Protein AF-A0A1T4Y431-F1 (afdb_monomer)

Secondary structure (DSSP, 8-state):
--HHHHHHHHHHHHHHHHHHHHHHHHHHHHHHHHHHHHHHHTT--HHHHHHHHHHHHHTTSSHHHHHHHHHHHHHHHHHHHH-HHHHSS-HHHHHIIIIIIITT-SS-SSPPTT-HHHHHHHHS--TT---HHHHHHHHHHHH-PPTTTSSS----SSS-TT-HHHHHHHHHHHHHHHHTEEEETTTEEEE-HHHHTT-HHHHHHHHHHHHHHHHHHHHH-HHHHHHHHHHHHHH-SS--TTT--SS---HHHHHHHHHHHHHHHHHHHHHHHHHH--

Structure (mmCIF, N/CA/C/O backbone):
data_AF-A0A1T4Y431-F1
#
_entry.id   AF-A0A1T4Y431-F1
#
loop_
_atom_site.group_PDB
_atom_site.id
_atom_site.type_symbol
_atom_site.label_atom_id
_atom_site.label_alt_id
_atom_site.label_comp_id
_atom_site.label_asym_id
_atom_site.label_entity_id
_atom_site.label_seq_id
_atom_site.pdbx_PDB_ins_code
_atom_site.Cartn_x
_atom_site.Cartn_y
_atom_site.Cartn_z
_atom_site.occupancy
_atom_site.B_iso_or_equiv
_atom_site.auth_seq_id
_atom_site.auth_comp_id
_atom_site.auth_asym_id
_atom_site.auth_atom_id
_atom_site.pdbx_PDB_model_num
ATOM 1 N N . MET A 1 1 ? 33.491 11.428 26.259 1.00 43.50 1 MET A N 1
ATOM 2 C CA . MET A 1 1 ? 32.599 10.407 25.657 1.00 43.50 1 MET A CA 1
ATOM 3 C C . MET A 1 1 ? 32.497 10.553 24.128 1.00 43.50 1 MET A C 1
ATOM 5 O O . MET A 1 1 ? 31.488 10.176 23.555 1.00 43.50 1 MET A O 1
ATOM 9 N N . GLU A 1 2 ? 33.532 11.043 23.433 1.00 40.81 2 GLU A N 1
ATOM 10 C CA . GLU A 1 2 ? 33.477 11.264 21.970 1.00 40.81 2 GLU A CA 1
ATOM 11 C C . GLU A 1 2 ? 34.090 10.115 21.144 1.00 40.81 2 GLU A C 1
ATOM 13 O O . GLU A 1 2 ? 33.819 9.988 19.954 1.00 40.81 2 GLU A O 1
ATOM 18 N N . HIS A 1 3 ? 34.855 9.208 21.766 1.00 36.44 3 HIS A N 1
ATOM 19 C CA . HIS A 1 3 ? 35.564 8.136 21.051 1.00 36.44 3 HIS A CA 1
ATOM 20 C C . HIS A 1 3 ? 34.743 6.862 20.781 1.00 36.44 3 HIS A C 1
ATOM 22 O O . HIS A 1 3 ? 35.084 6.101 19.878 1.00 36.44 3 HIS A O 1
ATOM 28 N N . THR A 1 4 ? 33.657 6.616 21.516 1.00 35.81 4 THR A N 1
ATOM 29 C CA . THR A 1 4 ? 32.819 5.413 21.349 1.00 35.81 4 THR A CA 1
ATOM 30 C C . THR A 1 4 ? 31.912 5.499 20.118 1.00 35.81 4 THR A C 1
ATOM 32 O O . THR A 1 4 ? 31.752 4.512 19.408 1.00 35.81 4 THR A O 1
ATOM 35 N N . SER A 1 5 ? 31.383 6.688 19.804 1.00 46.81 5 SER A N 1
ATOM 36 C CA . SER A 1 5 ? 30.499 6.918 18.647 1.00 46.81 5 SER A CA 1
ATOM 37 C C . SER A 1 5 ? 31.222 6.720 17.305 1.00 46.81 5 SER A C 1
ATOM 39 O O . SER A 1 5 ? 30.716 6.043 16.415 1.00 46.81 5 SER A O 1
ATOM 41 N N . SER A 1 6 ? 32.457 7.223 17.193 1.00 50.62 6 SER A N 1
ATOM 42 C CA . SER A 1 6 ? 33.287 7.094 15.984 1.00 50.62 6 SER A CA 1
ATOM 43 C C . SER A 1 6 ? 33.655 5.636 15.670 1.00 50.62 6 SER A C 1
ATOM 45 O O . SER A 1 6 ? 33.567 5.194 14.526 1.00 50.62 6 SER A O 1
ATOM 47 N N . ARG A 1 7 ? 33.964 4.842 16.704 1.00 46.91 7 ARG A N 1
ATOM 48 C CA . ARG A 1 7 ? 34.314 3.424 16.550 1.00 46.91 7 ARG A CA 1
ATOM 49 C C . ARG A 1 7 ? 33.132 2.584 16.054 1.00 46.91 7 ARG A C 1
ATOM 51 O O . ARG A 1 7 ? 33.301 1.789 15.140 1.00 46.91 7 ARG A O 1
ATOM 58 N N . HIS A 1 8 ? 31.926 2.835 16.567 1.00 43.53 8 HIS A N 1
ATOM 59 C CA . HIS A 1 8 ? 30.713 2.159 16.094 1.00 43.53 8 HIS A CA 1
ATOM 60 C C . HIS A 1 8 ? 30.362 2.496 14.637 1.00 43.53 8 HIS A C 1
ATOM 62 O O . HIS A 1 8 ? 29.874 1.631 13.912 1.00 43.53 8 HIS A O 1
ATOM 68 N N . VAL A 1 9 ? 30.635 3.724 14.184 1.00 48.34 9 VAL A N 1
ATOM 69 C CA . VAL A 1 9 ? 30.452 4.121 12.777 1.00 48.34 9 VAL A CA 1
ATOM 70 C C . VAL A 1 9 ? 31.435 3.380 11.868 1.00 48.34 9 VAL A C 1
ATOM 72 O O . VAL A 1 9 ? 31.033 2.866 10.823 1.00 48.34 9 VAL A O 1
ATOM 75 N N . GLU A 1 10 ? 32.699 3.277 12.279 1.00 47.16 10 GLU A N 1
ATOM 76 C CA . GLU A 1 10 ? 33.737 2.545 11.544 1.00 47.16 10 GLU A CA 1
ATOM 77 C C . GLU A 1 10 ? 33.414 1.038 11.470 1.00 47.16 10 GLU A C 1
ATOM 79 O O . GLU A 1 10 ? 33.491 0.440 10.396 1.00 47.16 10 GLU A O 1
ATOM 84 N N . ASP A 1 11 ? 32.965 0.441 12.580 1.00 47.81 11 ASP A N 1
ATOM 85 C CA . ASP A 1 11 ? 32.605 -0.979 12.681 1.00 47.81 11 ASP A CA 1
ATOM 86 C C . ASP A 1 11 ? 31.395 -1.329 11.797 1.00 47.81 11 ASP A C 1
ATOM 88 O O . ASP A 1 11 ? 31.417 -2.322 11.066 1.00 47.81 11 ASP A O 1
ATOM 92 N N . VAL A 1 12 ? 30.355 -0.485 11.790 1.00 50.56 12 VAL A N 1
ATOM 93 C CA . VAL A 1 12 ? 29.189 -0.650 10.906 1.00 50.56 12 VAL A CA 1
ATOM 94 C C . VAL A 1 12 ? 29.588 -0.482 9.440 1.00 50.56 12 VAL A C 1
ATOM 96 O O . VAL A 1 12 ? 29.158 -1.269 8.595 1.00 50.56 12 VAL A O 1
ATOM 99 N N . ARG A 1 13 ? 30.447 0.494 9.118 1.00 50.19 13 ARG A N 1
ATOM 100 C CA . ARG A 1 13 ? 30.953 0.701 7.752 1.00 50.19 13 ARG A CA 1
ATOM 101 C C . ARG A 1 13 ? 31.737 -0.517 7.256 1.00 50.19 13 ARG A C 1
ATOM 103 O O . ARG A 1 13 ? 31.538 -0.944 6.118 1.00 50.19 13 ARG A O 1
ATOM 110 N N . ASN A 1 14 ? 32.587 -1.090 8.106 1.00 53.94 14 ASN A N 1
ATOM 111 C CA . ASN A 1 14 ? 33.379 -2.277 7.786 1.00 53.94 14 ASN A CA 1
ATOM 112 C C . ASN A 1 14 ? 32.488 -3.516 7.607 1.00 53.94 14 ASN A C 1
ATOM 114 O O . ASN A 1 14 ? 32.637 -4.233 6.619 1.00 53.94 14 ASN A O 1
ATOM 118 N N . LEU A 1 15 ? 31.492 -3.707 8.476 1.00 54.12 15 LEU A N 1
ATOM 119 C CA . LEU A 1 15 ? 30.530 -4.806 8.368 1.00 54.12 15 LEU A CA 1
ATOM 120 C C . LEU A 1 15 ? 29.681 -4.718 7.088 1.00 54.12 15 LEU A C 1
ATOM 122 O O . LEU A 1 15 ? 29.491 -5.717 6.392 1.00 54.12 15 LEU A O 1
ATOM 126 N N . ILE A 1 16 ? 29.199 -3.519 6.738 1.00 52.62 16 ILE A N 1
ATOM 127 C CA . ILE A 1 16 ? 28.478 -3.275 5.479 1.00 52.62 16 ILE A CA 1
ATOM 128 C C . ILE A 1 16 ? 29.366 -3.638 4.288 1.00 52.62 16 ILE A C 1
ATOM 130 O O . ILE A 1 16 ? 28.905 -4.287 3.348 1.00 52.62 16 ILE A O 1
ATOM 134 N N . TYR A 1 17 ? 30.640 -3.248 4.333 1.00 55.19 17 TYR A N 1
ATOM 135 C CA . TYR A 1 17 ? 31.589 -3.525 3.265 1.00 55.19 17 TYR A CA 1
ATOM 136 C C . TYR A 1 17 ? 31.848 -5.026 3.094 1.00 55.19 17 TYR A C 1
ATOM 138 O O . TYR A 1 17 ? 31.777 -5.536 1.975 1.00 55.19 17 TYR A O 1
ATOM 146 N N . GLU A 1 18 ? 32.081 -5.757 4.184 1.00 60.44 18 GLU A N 1
ATOM 147 C CA . GLU A 1 18 ? 32.308 -7.207 4.154 1.00 60.44 18 GLU A CA 1
ATOM 148 C C . GLU A 1 18 ? 31.093 -7.979 3.628 1.00 60.44 18 GLU A C 1
ATOM 150 O O . GLU A 1 18 ? 31.227 -8.866 2.772 1.00 60.44 18 GLU A O 1
ATOM 155 N N . LEU A 1 19 ? 29.892 -7.613 4.083 1.00 52.06 19 LEU A N 1
ATOM 156 C CA . LEU A 1 19 ? 28.647 -8.228 3.629 1.00 52.06 19 LEU A CA 1
ATOM 157 C C . LEU A 1 19 ? 28.360 -7.912 2.157 1.00 52.06 19 LEU A C 1
ATOM 159 O O . LEU A 1 19 ? 28.025 -8.820 1.390 1.00 52.06 19 LEU A O 1
ATOM 163 N N . ALA A 1 20 ? 28.539 -6.657 1.736 1.00 53.53 20 ALA A N 1
ATOM 164 C CA . ALA A 1 20 ? 28.347 -6.241 0.349 1.00 53.53 20 ALA A CA 1
ATOM 165 C C . ALA A 1 20 ? 29.346 -6.924 -0.592 1.00 53.53 20 ALA A C 1
ATOM 167 O O . ALA A 1 20 ? 28.954 -7.413 -1.654 1.00 53.53 20 ALA A O 1
ATOM 168 N N . LEU A 1 21 ? 30.618 -7.024 -0.193 1.00 58.72 21 LEU A N 1
ATOM 169 C CA . LEU A 1 21 ? 31.658 -7.704 -0.963 1.00 58.72 21 LEU A CA 1
ATOM 170 C C . LEU A 1 21 ? 31.344 -9.196 -1.120 1.00 58.72 21 LEU A C 1
ATOM 172 O O . LEU A 1 21 ? 31.456 -9.745 -2.217 1.00 58.72 21 LEU A O 1
ATOM 176 N N . THR A 1 22 ? 30.898 -9.848 -0.046 1.00 58.81 22 THR A N 1
ATOM 177 C CA . THR A 1 22 ? 30.534 -11.272 -0.051 1.00 58.81 22 THR A CA 1
ATOM 178 C C . THR A 1 22 ? 29.307 -11.538 -0.925 1.00 58.81 22 THR A C 1
ATOM 180 O O . THR A 1 22 ? 29.320 -12.445 -1.764 1.00 58.81 22 THR A O 1
ATOM 183 N N . ALA A 1 23 ? 28.262 -10.719 -0.792 1.00 56.53 23 ALA A N 1
ATOM 184 C CA . ALA A 1 23 ? 27.057 -10.818 -1.609 1.00 56.53 23 ALA A CA 1
ATOM 185 C C . ALA A 1 23 ? 27.347 -10.545 -3.095 1.00 56.53 23 ALA A C 1
ATOM 187 O O . ALA A 1 23 ? 26.877 -11.290 -3.959 1.00 56.53 23 ALA A O 1
ATOM 188 N N . CYS A 1 24 ? 28.175 -9.543 -3.404 1.00 62.91 24 CYS A N 1
ATOM 189 C CA . CYS A 1 24 ? 28.553 -9.215 -4.778 1.00 62.91 24 CYS A CA 1
ATOM 190 C C . CYS A 1 24 ? 29.432 -10.290 -5.411 1.00 62.91 24 CYS A C 1
ATOM 192 O O . CYS A 1 24 ? 29.165 -10.680 -6.542 1.00 62.91 24 CYS A O 1
ATOM 194 N N . ARG A 1 25 ? 30.403 -10.862 -4.686 1.00 57.94 25 ARG A N 1
ATOM 195 C CA . ARG A 1 25 ? 31.180 -12.020 -5.171 1.00 57.94 25 ARG A CA 1
ATOM 196 C C . ARG A 1 25 ? 30.270 -13.188 -5.547 1.00 57.94 25 ARG A C 1
ATOM 198 O O . ARG A 1 25 ? 30.462 -13.808 -6.590 1.00 57.94 25 ARG A O 1
ATOM 205 N N . LYS A 1 26 ? 29.242 -13.457 -4.735 1.00 58.88 26 LYS A N 1
ATOM 206 C CA . LYS A 1 26 ? 28.260 -14.512 -5.010 1.00 58.88 26 LYS A CA 1
ATOM 207 C C . LYS A 1 26 ? 27.413 -14.203 -6.252 1.00 58.88 26 LYS A C 1
ATOM 209 O O . LYS A 1 26 ? 27.212 -15.094 -7.070 1.00 58.88 26 LYS A O 1
ATOM 214 N N . GLN A 1 27 ? 26.958 -12.961 -6.419 1.00 61.28 27 GLN A N 1
ATOM 215 C CA . GLN A 1 27 ? 26.143 -12.539 -7.568 1.00 61.28 27 GLN A CA 1
ATOM 216 C C . GLN A 1 27 ? 26.942 -12.462 -8.876 1.00 61.28 27 GLN A C 1
ATOM 218 O O . GLN A 1 27 ? 26.469 -12.943 -9.900 1.00 61.28 27 GLN A O 1
ATOM 223 N N . VAL A 1 28 ? 28.178 -11.955 -8.842 1.00 58.62 28 VAL A N 1
ATOM 224 C CA . VAL A 1 28 ? 29.094 -11.957 -9.996 1.00 58.62 28 VAL A CA 1
ATOM 225 C C . VAL A 1 28 ? 29.367 -13.386 -10.453 1.00 58.62 28 VAL A C 1
ATOM 227 O O . VAL A 1 28 ? 29.332 -13.670 -11.643 1.00 58.62 28 VAL A O 1
ATOM 230 N N . LEU A 1 29 ? 29.554 -14.323 -9.521 1.00 53.09 29 LEU A N 1
ATOM 231 C CA . LEU A 1 29 ? 29.767 -15.729 -9.861 1.00 53.09 29 LEU A CA 1
ATOM 232 C C . LEU A 1 29 ? 28.524 -16.389 -10.489 1.00 53.09 29 LEU A C 1
ATOM 234 O O . LEU A 1 29 ? 28.668 -17.262 -11.344 1.00 53.09 29 LEU A O 1
ATOM 238 N N . VAL A 1 30 ? 27.313 -15.982 -10.093 1.00 57.34 30 VAL A N 1
ATOM 239 C CA . VAL A 1 30 ? 26.053 -16.420 -10.724 1.00 57.34 30 VAL A CA 1
ATOM 240 C C . VAL A 1 30 ? 25.915 -15.824 -12.125 1.00 57.34 30 VAL A C 1
ATOM 242 O O . VAL A 1 30 ? 25.703 -16.568 -13.079 1.00 57.34 30 VAL A O 1
ATOM 245 N N . PHE A 1 31 ? 26.131 -14.516 -12.271 1.00 55.16 31 PHE A N 1
ATOM 246 C CA . PHE A 1 31 ? 26.106 -1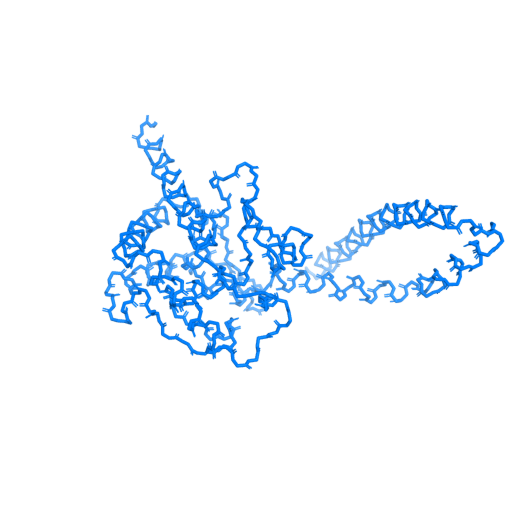3.825 -13.559 1.00 55.16 31 PHE A CA 1
ATOM 247 C C . PHE A 1 31 ? 27.120 -14.415 -14.550 1.00 55.16 31 PHE A C 1
ATOM 249 O O . PHE A 1 31 ? 26.757 -14.742 -15.676 1.00 55.16 31 PHE A O 1
ATOM 256 N N . SER A 1 32 ? 28.363 -14.659 -14.126 1.00 53.31 32 SER A N 1
ATOM 257 C CA . SER A 1 32 ? 29.396 -15.272 -14.971 1.00 53.31 32 SER A CA 1
ATOM 258 C C . SER A 1 32 ? 29.033 -16.693 -15.416 1.00 53.31 32 SER A C 1
ATOM 260 O O . SER A 1 32 ? 29.405 -17.107 -16.514 1.00 53.31 32 SER A O 1
ATOM 262 N N . LYS A 1 33 ? 28.281 -17.449 -14.603 1.00 53.09 33 LYS A N 1
ATOM 263 C CA . LYS A 1 33 ? 27.771 -18.776 -14.987 1.00 53.09 33 LYS A CA 1
ATOM 264 C C . LYS A 1 33 ? 26.666 -18.681 -16.040 1.00 53.09 33 LYS A C 1
ATOM 266 O O . LYS A 1 33 ? 26.717 -19.430 -17.013 1.00 53.09 33 LYS A O 1
ATOM 271 N N . GLU A 1 34 ? 25.715 -17.764 -15.873 1.00 59.50 34 GLU A N 1
ATOM 272 C CA . GLU A 1 34 ? 24.640 -17.534 -16.851 1.00 59.50 34 GLU A CA 1
ATOM 273 C C . GLU A 1 34 ? 25.193 -16.994 -18.180 1.00 59.50 34 GLU A C 1
ATOM 275 O O . GLU A 1 34 ? 24.834 -17.483 -19.252 1.00 59.50 34 GLU A O 1
ATOM 280 N N . LEU A 1 35 ? 26.132 -16.046 -18.114 1.00 54.72 35 LEU A N 1
ATOM 281 C CA . LEU A 1 35 ? 26.794 -15.463 -19.279 1.00 54.72 35 LEU A CA 1
ATOM 282 C C . LEU A 1 35 ? 27.595 -16.516 -20.054 1.00 54.72 35 LEU A C 1
ATOM 284 O O . LEU A 1 35 ? 27.435 -16.633 -21.268 1.00 54.72 35 LEU A O 1
ATOM 288 N N . LYS A 1 36 ? 28.378 -17.351 -19.352 1.00 54.34 36 LYS A N 1
ATOM 289 C CA . LYS A 1 36 ? 29.090 -18.493 -19.947 1.00 54.34 36 LYS A CA 1
ATOM 290 C C . LYS A 1 36 ? 28.129 -19.434 -20.671 1.00 54.34 36 LYS A C 1
ATOM 292 O O . LYS A 1 36 ? 28.388 -19.801 -21.812 1.00 54.34 36 LYS A O 1
ATOM 297 N N . GLN A 1 37 ? 27.041 -19.851 -20.018 1.00 56.06 37 GLN A N 1
ATOM 298 C CA . GLN A 1 37 ? 26.068 -20.773 -20.618 1.00 56.06 37 GLN A CA 1
ATOM 299 C C . GLN A 1 37 ? 25.467 -20.196 -21.902 1.00 56.06 37 GLN A C 1
ATOM 301 O O . GLN A 1 37 ? 25.347 -20.906 -22.899 1.00 56.06 37 GLN A O 1
ATOM 306 N N . LYS A 1 38 ? 25.158 -18.896 -21.898 1.00 55.75 38 LYS A N 1
ATOM 307 C CA . LYS A 1 38 ? 24.605 -18.206 -23.060 1.00 55.75 38 LYS A CA 1
ATOM 308 C C . LYS A 1 38 ? 25.616 -18.090 -24.203 1.00 55.75 38 LYS A C 1
ATOM 310 O O . LYS A 1 38 ? 25.287 -18.447 -25.329 1.00 55.75 38 LYS A O 1
ATOM 315 N N . MET A 1 39 ? 26.852 -17.686 -23.921 1.00 57.53 39 MET A N 1
ATOM 316 C CA . MET A 1 39 ? 27.902 -17.554 -24.940 1.00 57.53 39 MET A CA 1
ATOM 317 C C . MET A 1 39 ? 28.298 -18.904 -25.560 1.00 57.53 39 MET A C 1
ATOM 319 O O . MET A 1 39 ? 28.480 -18.994 -26.772 1.00 57.53 39 MET A O 1
ATOM 323 N N . VAL A 1 40 ? 28.334 -19.976 -24.759 1.00 56.09 40 VAL A N 1
ATOM 324 C CA . VAL A 1 40 ? 28.545 -21.348 -25.255 1.00 56.09 40 VAL A CA 1
ATOM 325 C C . VAL A 1 40 ? 27.382 -21.802 -26.143 1.00 56.09 40 VAL A C 1
ATOM 327 O O . VAL A 1 40 ? 27.615 -22.375 -27.202 1.00 56.09 40 VAL A O 1
ATOM 330 N N . SER A 1 41 ? 26.133 -21.503 -25.765 1.00 58.84 41 SER A N 1
ATOM 331 C CA . SER A 1 41 ? 24.959 -21.836 -26.591 1.00 58.84 41 SER A CA 1
ATOM 332 C C . SER A 1 41 ? 24.911 -21.089 -27.930 1.00 58.84 41 SER A C 1
ATOM 334 O O . SER A 1 41 ? 24.247 -21.538 -28.857 1.00 58.84 41 SER A O 1
ATOM 336 N N . MET A 1 42 ? 25.631 -19.970 -28.037 1.00 60.97 42 MET A N 1
ATOM 337 C CA . MET A 1 42 ? 25.758 -19.169 -29.256 1.00 60.97 42 MET A CA 1
ATOM 338 C C . MET A 1 42 ? 26.958 -19.583 -30.126 1.00 60.97 42 MET A C 1
ATOM 340 O O . MET A 1 42 ? 27.212 -18.939 -31.139 1.00 60.97 42 MET A O 1
ATOM 344 N N . GLY A 1 43 ? 27.700 -20.634 -29.751 1.00 55.72 43 GLY A N 1
ATOM 345 C CA . GLY A 1 43 ? 28.842 -21.134 -30.525 1.00 55.72 43 GLY A CA 1
ATOM 346 C C . GLY A 1 43 ? 30.071 -20.222 -30.502 1.00 55.72 43 GLY A C 1
ATOM 347 O O . GLY A 1 43 ? 30.910 -20.317 -31.392 1.00 55.72 43 GLY A O 1
ATOM 348 N N . MET A 1 44 ? 30.183 -19.325 -29.515 1.00 59.06 44 MET A N 1
ATOM 349 C CA . MET A 1 44 ? 31.317 -18.403 -29.420 1.00 59.06 44 MET A CA 1
ATOM 350 C C . MET A 1 44 ? 32.599 -19.137 -29.013 1.00 59.06 44 MET A C 1
ATOM 352 O O . MET A 1 44 ? 32.601 -19.951 -28.086 1.00 59.06 44 MET A O 1
ATOM 356 N N . GLU A 1 45 ? 33.709 -18.809 -29.675 1.00 59.62 45 GLU A N 1
ATOM 357 C CA . GLU A 1 45 ? 35.018 -19.348 -29.319 1.00 59.62 45 GLU A CA 1
ATOM 358 C C . GLU A 1 45 ? 35.475 -18.864 -27.940 1.00 59.62 45 GLU A C 1
ATOM 360 O O . GLU A 1 45 ? 35.254 -17.721 -27.531 1.00 59.62 45 GLU A O 1
ATOM 365 N N . ARG A 1 46 ? 36.156 -19.752 -27.213 1.00 51.50 46 ARG A N 1
ATOM 366 C CA . ARG A 1 46 ? 36.589 -19.524 -25.830 1.00 51.50 46 ARG A CA 1
ATOM 367 C C . ARG A 1 46 ? 37.459 -18.273 -25.665 1.00 51.50 46 ARG A C 1
ATOM 369 O O . ARG A 1 46 ? 37.298 -17.565 -24.677 1.00 51.50 46 ARG A O 1
ATOM 376 N N . SER A 1 47 ? 38.346 -18.007 -26.619 1.00 56.78 47 SER A N 1
ATOM 377 C CA . SER A 1 47 ? 39.222 -16.828 -26.644 1.00 56.78 47 SER A CA 1
ATOM 378 C C . SER A 1 47 ? 38.421 -15.522 -26.650 1.00 56.78 47 SER A C 1
ATOM 380 O O . SER A 1 47 ? 38.725 -14.608 -25.890 1.00 56.78 47 SER A O 1
ATOM 382 N N . VAL A 1 48 ? 37.342 -15.469 -27.433 1.00 55.66 48 VAL A N 1
ATOM 383 C CA . VAL A 1 48 ? 36.441 -14.311 -27.538 1.00 55.66 48 VAL A CA 1
ATOM 384 C C . VAL A 1 48 ? 35.627 -14.127 -26.254 1.00 55.66 48 VAL A C 1
ATOM 386 O O . VAL A 1 48 ? 35.432 -13.007 -25.790 1.00 55.66 48 VAL A O 1
ATOM 389 N N . ILE A 1 49 ? 35.180 -15.226 -25.638 1.00 55.72 49 ILE A N 1
ATOM 390 C CA . ILE A 1 49 ? 34.459 -15.199 -24.356 1.00 55.72 49 ILE A CA 1
ATOM 391 C C . ILE A 1 49 ? 35.352 -14.649 -23.235 1.00 55.72 49 ILE A C 1
ATOM 393 O O . ILE A 1 49 ? 34.908 -13.818 -22.443 1.00 55.72 49 ILE A O 1
ATOM 397 N N . GLU A 1 50 ? 36.602 -15.111 -23.153 1.00 56.28 50 GLU A N 1
ATOM 398 C CA . GLU A 1 50 ? 37.550 -14.683 -22.120 1.00 56.28 50 GLU A CA 1
ATOM 399 C C . GLU A 1 50 ? 37.900 -13.191 -22.242 1.00 56.28 50 GLU A C 1
ATOM 401 O O . GLU A 1 50 ? 37.939 -12.498 -21.221 1.00 56.28 50 GLU A O 1
ATOM 406 N N . ASP A 1 51 ? 38.072 -12.682 -23.464 1.00 56.62 51 ASP A N 1
ATOM 407 C CA . ASP A 1 51 ? 38.408 -11.276 -23.708 1.00 56.62 51 ASP A CA 1
ATOM 408 C C . ASP A 1 51 ? 37.225 -10.341 -23.400 1.00 56.62 51 ASP A C 1
ATOM 410 O O . ASP A 1 51 ? 37.365 -9.384 -22.639 1.00 56.62 51 ASP A O 1
ATOM 414 N N . VAL A 1 52 ? 36.010 -10.689 -23.845 1.00 56.00 52 VAL A N 1
ATOM 415 C CA . VAL A 1 52 ? 34.784 -9.920 -23.546 1.00 56.00 52 VAL A CA 1
ATOM 416 C C . VAL A 1 52 ? 34.497 -9.869 -22.044 1.00 56.00 52 VAL A C 1
ATOM 418 O O . VAL A 1 52 ? 34.128 -8.817 -21.521 1.00 56.00 52 VAL A O 1
ATOM 421 N N . ILE A 1 53 ? 34.685 -10.982 -21.327 1.00 57.97 53 ILE A N 1
ATOM 422 C CA . ILE A 1 53 ? 34.555 -11.018 -19.864 1.00 57.97 53 ILE A CA 1
ATOM 423 C C . ILE A 1 53 ? 35.604 -10.096 -19.230 1.00 57.97 53 ILE A C 1
ATOM 425 O O . ILE A 1 53 ? 35.265 -9.275 -18.378 1.00 57.97 53 ILE A O 1
ATOM 429 N N . ARG A 1 54 ? 36.868 -10.178 -19.657 1.00 58.94 54 ARG A N 1
ATOM 430 C CA . ARG A 1 54 ? 37.957 -9.355 -19.116 1.00 58.94 54 ARG A CA 1
ATOM 431 C C . ARG A 1 54 ? 37.708 -7.856 -19.336 1.00 58.94 54 ARG A C 1
ATOM 433 O O . ARG A 1 54 ? 37.888 -7.084 -18.396 1.00 58.94 54 ARG A O 1
ATOM 440 N N . THR A 1 55 ? 37.221 -7.452 -20.508 1.00 58.03 55 THR A N 1
ATOM 441 C CA . THR A 1 55 ? 36.866 -6.056 -20.818 1.00 58.03 55 THR A CA 1
ATOM 442 C C . THR A 1 55 ? 35.611 -5.593 -20.071 1.00 58.03 55 THR A C 1
ATOM 444 O O . THR A 1 55 ? 35.592 -4.495 -19.519 1.00 58.03 55 THR A O 1
ATOM 447 N N . ALA A 1 56 ? 34.574 -6.429 -19.966 1.00 54.84 56 ALA A N 1
ATOM 448 C CA . ALA A 1 56 ? 33.358 -6.091 -19.220 1.00 54.84 56 ALA A CA 1
ATOM 449 C C . ALA A 1 56 ? 33.630 -5.907 -17.716 1.00 54.84 56 ALA A C 1
ATOM 451 O O . ALA A 1 56 ? 33.055 -5.023 -17.078 1.00 54.84 56 ALA A O 1
ATOM 452 N N . PHE A 1 57 ? 34.543 -6.698 -17.145 1.00 56.16 57 PHE A N 1
ATOM 453 C CA . PHE A 1 57 ? 34.944 -6.568 -15.744 1.00 56.16 57 PHE A CA 1
ATOM 454 C C . PHE A 1 57 ? 36.059 -5.538 -15.500 1.00 56.16 57 PHE A C 1
ATOM 456 O O . PHE A 1 57 ? 36.258 -5.155 -14.348 1.00 56.16 57 PHE A O 1
ATOM 463 N N . GLN A 1 58 ? 36.728 -5.004 -16.531 1.00 54.94 58 GLN A N 1
ATOM 464 C CA . GLN A 1 58 ? 37.652 -3.867 -16.377 1.00 54.94 58 GLN A CA 1
ATOM 465 C C . GLN A 1 58 ? 36.934 -2.618 -15.837 1.00 54.94 58 GLN A C 1
ATOM 467 O O . GLN A 1 58 ? 37.502 -1.910 -15.007 1.00 54.94 58 GLN A O 1
ATOM 472 N N . GLY A 1 59 ? 35.662 -2.396 -16.186 1.00 53.41 59 GLY A N 1
ATOM 473 C CA . GLY A 1 59 ? 34.849 -1.312 -15.608 1.00 53.41 59 GLY A CA 1
ATOM 474 C C . GLY A 1 59 ? 34.529 -1.500 -14.118 1.00 53.41 59 GLY A C 1
ATOM 475 O O . GLY A 1 59 ? 34.392 -0.524 -13.388 1.00 53.41 59 GLY A O 1
ATOM 476 N N . TYR A 1 60 ? 34.497 -2.752 -13.648 1.00 51.28 60 TYR A N 1
ATOM 477 C CA . TYR A 1 60 ? 34.335 -3.116 -12.233 1.00 51.28 60 TYR A CA 1
ATOM 478 C C . TYR A 1 60 ? 35.666 -3.287 -11.488 1.00 51.28 60 TYR A C 1
ATOM 480 O O . TYR A 1 60 ? 35.668 -3.542 -10.284 1.00 51.28 60 TYR A O 1
ATOM 488 N N . SER A 1 61 ? 36.801 -3.167 -12.182 1.00 48.97 61 SER A N 1
ATOM 489 C CA . SER A 1 61 ? 38.125 -3.363 -11.587 1.00 48.97 61 SER A CA 1
ATOM 490 C C . SER A 1 61 ? 38.567 -2.179 -10.721 1.00 48.97 61 SER A C 1
ATOM 492 O O . SER A 1 61 ? 39.409 -2.346 -9.837 1.00 48.97 61 SER A O 1
ATOM 494 N N . SER A 1 62 ? 37.966 -0.997 -10.912 1.00 56.78 62 SER A N 1
ATOM 495 C CA . SER A 1 62 ? 38.160 0.121 -9.998 1.00 56.78 62 SER A CA 1
ATOM 496 C C . SER A 1 62 ? 37.231 -0.040 -8.792 1.00 56.78 62 SER A C 1
ATOM 498 O O . SER A 1 62 ? 36.002 0.044 -8.862 1.00 56.78 62 SER A O 1
ATOM 500 N N . MET A 1 63 ? 37.843 -0.263 -7.629 1.00 55.66 63 MET A N 1
ATOM 501 C CA . MET A 1 63 ? 37.122 -0.365 -6.361 1.00 55.66 63 MET A CA 1
ATOM 502 C C . MET A 1 63 ? 36.305 0.906 -6.060 1.00 55.66 63 MET A C 1
ATOM 504 O O . MET A 1 63 ? 35.351 0.845 -5.294 1.00 55.66 63 MET A O 1
ATOM 508 N N . GLU A 1 64 ? 36.636 2.041 -6.686 1.00 56.97 64 GLU A N 1
ATOM 509 C CA . GLU A 1 64 ? 35.883 3.298 -6.615 1.00 56.97 64 GLU A CA 1
ATOM 510 C C . GLU A 1 64 ? 34.520 3.261 -7.312 1.00 56.97 64 GLU A C 1
ATOM 512 O O . GLU A 1 64 ? 33.549 3.723 -6.718 1.00 56.97 64 GLU A O 1
ATOM 517 N N . VAL A 1 65 ? 34.400 2.692 -8.519 1.00 56.62 65 VAL A N 1
ATOM 518 C CA . VAL A 1 65 ? 33.102 2.612 -9.223 1.00 56.62 65 VAL A CA 1
ATOM 519 C C . VAL A 1 65 ? 32.152 1.694 -8.462 1.00 56.62 65 VAL A C 1
ATOM 521 O O . VAL A 1 65 ? 31.002 2.056 -8.221 1.00 56.62 65 VAL A O 1
ATOM 524 N N . PHE A 1 66 ? 32.660 0.560 -7.971 1.00 57.69 66 PHE A N 1
ATOM 525 C CA . PHE A 1 66 ? 31.901 -0.333 -7.100 1.00 57.69 66 PHE A CA 1
ATOM 526 C C . PHE A 1 66 ? 31.506 0.340 -5.778 1.00 57.69 66 PHE A C 1
ATOM 528 O O . PHE A 1 66 ? 30.352 0.244 -5.361 1.00 57.69 66 PHE A O 1
ATOM 535 N N . LYS A 1 67 ? 32.436 1.046 -5.116 1.00 54.44 67 LYS A N 1
ATOM 536 C CA . LYS A 1 67 ? 32.145 1.798 -3.885 1.00 54.44 67 LYS A CA 1
ATOM 537 C C . LYS A 1 67 ? 31.080 2.859 -4.126 1.00 54.44 67 LYS A C 1
ATOM 539 O O . LYS A 1 67 ? 30.179 2.960 -3.303 1.00 54.44 67 LYS A O 1
ATOM 544 N N . ARG A 1 68 ? 31.149 3.602 -5.232 1.00 60.00 68 ARG A N 1
ATOM 545 C CA . ARG A 1 68 ? 30.166 4.628 -5.588 1.00 60.00 68 ARG A CA 1
ATOM 546 C C . ARG A 1 68 ? 28.798 4.014 -5.864 1.00 60.00 68 ARG A C 1
ATOM 548 O O . ARG A 1 68 ? 27.860 4.362 -5.167 1.00 60.00 68 ARG A O 1
ATOM 555 N N . GLU A 1 69 ? 28.683 3.048 -6.776 1.00 51.31 69 GLU A N 1
ATOM 556 C CA . GLU A 1 69 ? 27.388 2.438 -7.128 1.00 51.31 69 GLU A CA 1
ATOM 557 C C . GLU A 1 69 ? 26.758 1.661 -5.967 1.00 51.31 69 GLU A C 1
ATOM 559 O O . GLU A 1 69 ? 25.543 1.704 -5.768 1.00 51.31 69 GLU A O 1
ATOM 564 N N . SER A 1 70 ? 27.574 0.946 -5.186 1.00 49.91 70 SER A N 1
ATOM 565 C CA . SER A 1 70 ? 27.114 0.242 -3.990 1.00 49.91 70 SER A CA 1
ATOM 566 C C . SER A 1 70 ? 26.691 1.236 -2.916 1.00 49.91 70 SER A C 1
ATOM 568 O O . SER A 1 70 ? 25.621 1.063 -2.352 1.00 49.91 70 SER A O 1
ATOM 570 N N . SER A 1 71 ? 27.452 2.312 -2.680 1.00 47.12 71 SER A N 1
ATOM 571 C CA . SER A 1 71 ? 27.064 3.359 -1.724 1.00 47.12 71 SER A CA 1
ATOM 572 C C . SER A 1 71 ? 25.824 4.110 -2.181 1.00 47.12 71 SER A C 1
ATOM 574 O O . SER A 1 71 ? 24.944 4.314 -1.369 1.00 47.12 71 SER A O 1
ATOM 576 N N . GLU A 1 72 ? 25.687 4.463 -3.456 1.00 49.31 72 GLU A N 1
ATOM 577 C CA . GLU A 1 72 ? 24.496 5.121 -4.004 1.00 49.31 72 GLU A CA 1
ATOM 578 C C . GLU A 1 72 ? 23.266 4.213 -3.935 1.00 49.31 72 GLU A C 1
ATOM 580 O O . GLU A 1 72 ? 22.190 4.666 -3.553 1.00 49.31 72 GLU A O 1
ATOM 585 N N . ARG A 1 73 ? 23.399 2.913 -4.234 1.00 46.47 73 ARG A N 1
ATOM 586 C CA . ARG A 1 73 ? 22.298 1.951 -4.065 1.00 46.47 73 ARG A CA 1
ATOM 587 C C . ARG A 1 73 ? 21.993 1.677 -2.604 1.00 46.47 73 ARG A C 1
ATOM 589 O O . ARG A 1 73 ? 20.824 1.565 -2.268 1.00 46.47 73 ARG A O 1
ATOM 596 N N . MET A 1 74 ? 22.998 1.586 -1.740 1.00 44.34 74 MET A N 1
ATOM 597 C CA . MET A 1 74 ? 22.813 1.417 -0.301 1.00 44.34 74 MET A CA 1
ATOM 598 C C . MET A 1 74 ? 22.170 2.662 0.290 1.00 44.34 74 MET A C 1
ATOM 600 O O . MET A 1 74 ? 21.237 2.514 1.050 1.00 44.34 74 MET A O 1
ATOM 604 N N . LEU A 1 75 ? 22.599 3.864 -0.098 1.00 42.94 75 LEU A N 1
ATOM 605 C CA . LEU A 1 75 ? 21.994 5.141 0.271 1.00 42.94 75 LEU A CA 1
ATOM 606 C C . LEU A 1 75 ? 20.595 5.276 -0.315 1.00 42.94 75 LEU A C 1
ATOM 608 O O . LEU A 1 75 ? 19.732 5.766 0.375 1.00 42.94 75 LEU A O 1
ATOM 612 N N . SER A 1 76 ? 20.316 4.771 -1.516 1.00 40.56 76 SER A N 1
ATOM 613 C CA . SER A 1 76 ? 18.963 4.744 -2.085 1.00 40.56 76 SER A CA 1
ATOM 614 C C . SER A 1 76 ? 18.056 3.727 -1.383 1.00 40.56 76 SER A C 1
ATOM 616 O O . SER A 1 76 ? 16.881 4.007 -1.155 1.00 40.56 76 SER A O 1
ATOM 618 N N . ILE A 1 77 ? 18.585 2.559 -1.005 1.00 40.88 77 ILE A N 1
ATOM 619 C CA . ILE A 1 77 ? 17.886 1.543 -0.211 1.00 40.88 77 ILE A CA 1
ATOM 620 C C . ILE A 1 77 ? 17.682 2.062 1.205 1.00 40.88 77 ILE A C 1
ATOM 622 O O . ILE A 1 77 ? 16.594 1.892 1.728 1.00 40.88 77 ILE A O 1
ATOM 626 N N . LEU A 1 78 ? 18.678 2.714 1.802 1.00 37.31 78 LEU A N 1
ATOM 627 C CA . LEU A 1 78 ? 18.617 3.379 3.097 1.00 37.31 78 LEU A CA 1
ATOM 628 C C . LEU A 1 78 ? 17.732 4.617 3.025 1.00 37.31 78 LEU A C 1
ATOM 630 O O . LEU A 1 78 ? 17.018 4.839 3.966 1.00 37.31 78 LEU A O 1
ATOM 634 N N . ASP A 1 79 ? 17.637 5.365 1.937 1.00 36.94 79 ASP A N 1
ATOM 635 C CA . ASP A 1 79 ? 16.662 6.450 1.780 1.00 36.94 79 ASP A CA 1
ATOM 636 C C . ASP A 1 79 ? 15.256 5.865 1.628 1.00 36.94 79 ASP A C 1
ATOM 638 O O . ASP A 1 79 ? 14.285 6.376 2.182 1.00 36.94 79 ASP A O 1
ATOM 642 N N . ALA A 1 80 ? 15.117 4.728 0.944 1.00 36.00 80 ALA A N 1
ATOM 643 C CA . ALA A 1 80 ? 13.865 3.986 0.903 1.00 36.00 80 ALA A CA 1
ATOM 644 C C . ALA A 1 80 ? 13.518 3.352 2.269 1.00 36.00 80 ALA A C 1
ATOM 646 O O . ALA A 1 80 ? 12.334 3.266 2.610 1.00 36.00 80 ALA A O 1
ATOM 647 N N . TYR A 1 81 ? 14.517 2.936 3.066 1.00 32.97 81 TYR A N 1
ATOM 648 C CA . TYR A 1 81 ? 14.393 2.269 4.375 1.00 32.97 81 TYR A CA 1
ATOM 649 C C . TYR A 1 81 ? 14.347 3.210 5.584 1.00 32.97 81 TYR A C 1
ATOM 651 O O . TYR A 1 81 ? 13.725 2.890 6.591 1.00 32.97 81 TYR A O 1
ATOM 659 N N . LEU A 1 82 ? 14.992 4.357 5.480 1.00 32.53 82 LEU A N 1
ATOM 660 C CA . LEU A 1 82 ? 15.306 5.332 6.515 1.00 32.53 82 LEU A CA 1
ATOM 661 C C . LEU A 1 82 ? 14.885 6.732 6.080 1.00 32.53 82 LEU A C 1
ATOM 663 O O . LEU A 1 82 ? 15.433 7.666 6.633 1.00 32.53 82 LEU A O 1
ATOM 667 N N . ARG A 1 83 ? 13.948 6.936 5.140 1.00 41.59 83 ARG A N 1
ATOM 668 C CA . ARG A 1 83 ? 13.192 8.202 5.081 1.00 41.59 83 ARG A CA 1
ATOM 669 C C . ARG A 1 83 ? 12.394 8.306 6.382 1.00 41.59 83 ARG A C 1
ATOM 671 O O . ARG A 1 83 ? 11.322 7.696 6.464 1.00 41.59 83 ARG A O 1
ATOM 678 N N . PRO A 1 84 ? 12.878 9.034 7.402 1.00 39.53 84 PRO A N 1
ATOM 679 C CA . PRO A 1 84 ? 12.194 9.118 8.677 1.00 39.53 84 PRO A CA 1
ATOM 680 C C . PRO A 1 84 ? 11.061 10.147 8.562 1.00 39.53 84 PRO A C 1
ATOM 682 O O . PRO A 1 84 ? 10.023 9.998 9.190 1.00 39.53 84 PRO A O 1
ATOM 685 N N . SER A 1 85 ? 11.199 11.103 7.634 1.00 39.41 85 SER A N 1
ATOM 686 C CA . SER A 1 85 ? 10.190 12.089 7.272 1.00 39.41 85 SER A CA 1
ATOM 687 C C . SER A 1 85 ? 9.009 11.469 6.529 1.00 39.41 85 SER A C 1
ATOM 689 O O . SER A 1 85 ? 7.872 11.717 6.898 1.00 39.41 85 SER A O 1
ATOM 691 N N . ASN A 1 86 ? 9.227 10.609 5.525 1.00 42.22 86 ASN A N 1
ATOM 692 C CA . ASN A 1 86 ? 8.114 10.224 4.643 1.00 42.22 86 ASN A CA 1
ATOM 693 C C . ASN A 1 86 ? 7.265 9.038 5.103 1.00 42.22 86 ASN A C 1
ATOM 695 O O . ASN A 1 86 ? 6.169 8.838 4.581 1.00 42.22 86 ASN A O 1
ATOM 699 N N . ARG A 1 87 ? 7.756 8.228 6.044 1.00 48.66 87 ARG A N 1
ATOM 700 C CA . ARG A 1 87 ? 7.047 7.015 6.480 1.00 48.66 87 ARG A CA 1
ATOM 701 C C . ARG A 1 87 ? 5.901 7.315 7.445 1.00 48.66 87 ARG A C 1
ATOM 703 O O . ARG A 1 87 ? 4.947 6.548 7.452 1.00 48.66 87 ARG A O 1
ATOM 710 N N . GLY A 1 88 ? 5.985 8.422 8.187 1.00 52.12 88 GLY A N 1
ATOM 711 C CA . GLY A 1 88 ? 4.919 8.968 9.035 1.00 52.12 88 GLY A CA 1
ATOM 712 C C . GLY A 1 88 ? 3.734 9.545 8.262 1.00 52.12 88 GLY A C 1
ATOM 713 O O . GLY A 1 88 ? 2.623 9.535 8.775 1.00 52.12 88 GLY A O 1
ATOM 714 N N . PHE A 1 89 ? 3.940 10.014 7.025 1.00 63.97 89 PHE A N 1
ATOM 715 C CA . PHE A 1 89 ? 2.895 10.766 6.326 1.00 63.97 89 PHE A CA 1
ATOM 716 C C . PHE A 1 89 ? 1.723 9.911 5.841 1.00 63.97 89 PHE A C 1
ATOM 718 O O . PHE A 1 89 ? 0.636 10.455 5.671 1.00 63.97 89 PHE A O 1
ATOM 725 N N . ASP A 1 90 ? 1.910 8.597 5.652 1.00 81.75 90 ASP A N 1
ATOM 726 C CA . ASP A 1 90 ? 0.855 7.691 5.176 1.00 81.75 90 ASP A CA 1
ATOM 727 C C . ASP A 1 90 ? 0.507 6.545 6.151 1.00 81.75 90 ASP A C 1
ATOM 729 O O . ASP A 1 90 ? 0.715 5.369 5.821 1.00 81.75 90 ASP A O 1
ATOM 733 N N . PRO A 1 91 ? -0.041 6.832 7.349 1.00 87.38 91 PRO A N 1
ATOM 734 C CA . PRO A 1 91 ? -0.423 5.783 8.293 1.00 87.38 91 PRO A CA 1
ATOM 735 C C . PRO A 1 91 ? -1.509 4.873 7.711 1.00 87.38 91 PRO A C 1
ATOM 737 O O . PRO A 1 91 ? -1.404 3.652 7.774 1.00 87.38 91 PRO A O 1
ATOM 740 N N . MET A 1 92 ? -2.516 5.457 7.059 1.00 88.94 92 MET A N 1
ATOM 741 C CA . MET A 1 92 ? -3.639 4.720 6.471 1.00 88.94 92 MET A CA 1
ATOM 742 C C . MET A 1 92 ? -3.194 3.753 5.371 1.00 88.94 92 MET A C 1
ATOM 744 O O . MET A 1 92 ? -3.581 2.582 5.363 1.00 88.94 92 MET A O 1
ATOM 748 N N . GLY A 1 93 ? -2.351 4.211 4.445 1.00 90.12 93 GLY A N 1
ATOM 749 C CA . GLY A 1 93 ? -1.816 3.365 3.387 1.00 90.12 93 GLY A CA 1
ATOM 750 C C . GLY A 1 93 ? -0.874 2.296 3.919 1.00 90.12 93 GLY A C 1
ATOM 751 O O . GLY A 1 93 ? -0.882 1.171 3.413 1.00 90.12 93 GLY A O 1
ATOM 752 N N . ARG A 1 94 ? -0.142 2.586 5.002 1.00 89.25 94 ARG A N 1
ATOM 753 C CA . ARG A 1 94 ? 0.654 1.584 5.716 1.00 89.25 94 ARG A CA 1
ATOM 754 C C . ARG A 1 94 ? -0.227 0.464 6.266 1.00 89.25 94 ARG A C 1
ATOM 756 O O . ARG A 1 94 ? 0.084 -0.698 6.017 1.00 89.25 94 ARG A O 1
ATOM 763 N N . LEU A 1 95 ? -1.332 0.784 6.942 1.00 91.12 95 LEU A N 1
ATOM 764 C CA . LEU A 1 95 ? -2.274 -0.229 7.435 1.00 91.12 95 LEU A CA 1
ATOM 765 C C . LEU A 1 95 ? -2.837 -1.078 6.294 1.00 91.12 95 LEU A C 1
ATOM 767 O O . LEU A 1 95 ? -2.876 -2.306 6.397 1.00 91.12 95 LEU A O 1
ATOM 771 N N . LEU A 1 96 ? -3.212 -0.435 5.185 1.00 92.25 96 LEU A N 1
ATOM 772 C CA . LEU A 1 96 ? -3.756 -1.119 4.017 1.00 92.25 96 LEU A CA 1
ATOM 773 C C . LEU A 1 96 ? -2.764 -2.120 3.421 1.00 92.25 96 LEU A C 1
ATOM 775 O O . LEU A 1 96 ? -3.119 -3.264 3.137 1.00 92.25 96 LEU A O 1
ATOM 779 N N . ILE A 1 97 ? -1.510 -1.709 3.253 1.00 92.38 97 ILE A N 1
ATOM 780 C CA . ILE A 1 97 ? -0.457 -2.581 2.732 1.00 92.38 97 ILE A CA 1
ATOM 781 C C . ILE A 1 97 ? -0.172 -3.719 3.719 1.00 92.38 97 ILE A C 1
ATOM 783 O O . ILE A 1 97 ? -0.166 -4.888 3.328 1.00 92.38 97 ILE A O 1
ATOM 787 N N . GLU A 1 98 ? 0.040 -3.401 4.994 1.00 91.25 98 GLU A N 1
ATOM 788 C CA . GLU A 1 98 ? 0.483 -4.364 6.004 1.00 91.25 98 GLU A CA 1
ATOM 789 C C . GLU A 1 98 ? -0.594 -5.410 6.303 1.00 91.25 98 GLU A C 1
ATOM 791 O O . GLU A 1 98 ? -0.346 -6.612 6.170 1.00 91.25 98 GLU A O 1
ATOM 796 N N . PHE A 1 99 ? -1.803 -4.976 6.664 1.00 93.69 99 PHE A N 1
ATOM 797 C CA . PHE A 1 99 ? -2.901 -5.871 7.031 1.00 93.69 99 PHE A CA 1
ATOM 798 C C . PHE A 1 99 ? -3.693 -6.380 5.830 1.00 93.69 99 PHE A C 1
ATOM 800 O O . PHE A 1 99 ? -4.260 -7.466 5.905 1.00 93.69 99 PHE A O 1
ATOM 807 N N . GLY A 1 100 ? -3.701 -5.650 4.714 1.00 92.94 100 GLY A N 1
ATOM 808 C CA . GLY A 1 100 ? -4.437 -6.043 3.516 1.00 92.94 100 GLY A CA 1
ATOM 809 C C . GLY A 1 100 ? -3.636 -6.912 2.561 1.00 92.94 100 GLY A C 1
ATOM 810 O O . GLY A 1 100 ? -4.171 -7.881 2.032 1.00 92.94 100 GLY A O 1
ATOM 811 N N . LEU A 1 101 ? -2.358 -6.597 2.331 1.00 92.75 101 LEU A N 1
ATOM 812 C CA . LEU A 1 101 ? -1.598 -7.159 1.205 1.00 92.75 101 LEU A CA 1
ATOM 813 C C . LEU A 1 101 ? -0.352 -7.954 1.619 1.00 92.75 101 LEU A C 1
ATOM 815 O O . LEU A 1 101 ? 0.114 -8.792 0.849 1.00 92.75 101 LEU A O 1
ATOM 819 N N . MET A 1 102 ? 0.196 -7.732 2.816 1.00 89.50 102 MET A N 1
ATOM 820 C CA . MET A 1 102 ? 1.426 -8.399 3.259 1.00 89.50 102 MET A CA 1
ATOM 821 C C . MET A 1 102 ? 1.161 -9.530 4.257 1.00 89.50 102 MET A C 1
ATOM 823 O O . MET A 1 102 ? 1.353 -10.704 3.937 1.00 89.50 102 MET A O 1
ATOM 827 N N . ARG A 1 103 ? 0.687 -9.203 5.461 1.00 87.94 103 ARG A N 1
ATOM 828 C CA . ARG A 1 103 ? 0.489 -10.148 6.578 1.00 87.94 103 ARG A CA 1
ATOM 829 C C . ARG A 1 103 ? -0.473 -11.326 6.309 1.00 87.94 103 ARG A C 1
ATOM 831 O O . ARG A 1 103 ? -0.255 -12.378 6.917 1.00 87.94 103 ARG A O 1
ATOM 838 N N . PRO A 1 104 ? -1.518 -11.220 5.462 1.00 90.81 104 PRO A N 1
ATOM 839 C CA . PRO A 1 104 ? -2.486 -12.313 5.255 1.00 90.81 104 PRO A CA 1
ATOM 840 C C . PRO A 1 104 ? -1.984 -13.473 4.385 1.00 90.81 104 PRO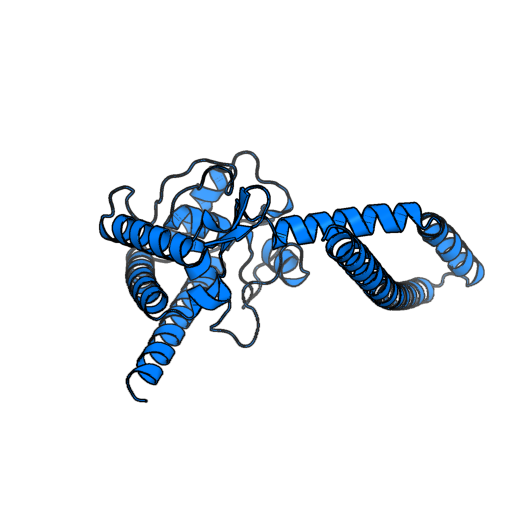 A C 1
ATOM 842 O O . PRO A 1 104 ? -2.661 -14.504 4.260 1.00 90.81 104 PRO A O 1
ATOM 845 N N . PHE A 1 105 ? -0.828 -13.317 3.734 1.00 89.50 105 PHE A N 1
ATOM 846 C CA . PHE A 1 105 ? -0.377 -14.239 2.701 1.00 89.50 105 PHE A CA 1
ATOM 847 C C . PHE A 1 105 ? 0.947 -14.910 3.053 1.00 89.50 105 PHE A C 1
ATOM 849 O O . PHE A 1 105 ? 1.932 -14.265 3.387 1.00 89.50 105 PHE A O 1
ATOM 856 N N . LYS A 1 106 ? 0.995 -16.238 2.884 1.00 86.88 106 LYS A N 1
ATOM 857 C CA . LYS A 1 106 ? 2.250 -17.007 2.963 1.00 86.88 106 LYS A CA 1
ATOM 858 C C . LYS A 1 106 ? 3.180 -16.725 1.776 1.00 86.88 106 LYS A C 1
ATOM 860 O O . LYS A 1 106 ? 4.391 -16.838 1.904 1.00 86.88 106 LYS A O 1
ATOM 865 N N . LYS A 1 107 ? 2.602 -16.409 0.611 1.00 89.25 107 LYS A N 1
ATOM 866 C CA . LYS A 1 107 ? 3.316 -15.979 -0.597 1.00 89.25 107 LYS A CA 1
ATOM 867 C C . LYS A 1 107 ? 2.961 -14.515 -0.862 1.00 89.25 107 LYS A C 1
ATOM 869 O O . LYS A 1 107 ? 1.766 -14.232 -0.866 1.00 89.25 107 LYS A O 1
ATOM 874 N N . PRO A 1 108 ? 3.929 -13.614 -1.088 1.00 87.50 108 PRO A N 1
ATOM 875 C CA . PRO A 1 108 ? 3.630 -12.206 -1.327 1.00 87.50 108 PRO A CA 1
ATOM 876 C C . PRO A 1 108 ? 2.658 -12.031 -2.495 1.00 87.50 108 PRO A C 1
ATOM 878 O O . PRO A 1 108 ? 2.832 -12.671 -3.528 1.00 87.50 108 PRO A O 1
ATOM 881 N N . VAL A 1 109 ? 1.655 -11.167 -2.335 1.00 92.81 109 VAL A N 1
ATOM 882 C CA . VAL A 1 109 ? 0.853 -10.667 -3.468 1.00 92.81 109 VAL A CA 1
ATOM 883 C C . VAL A 1 109 ? 1.360 -9.313 -3.952 1.00 92.81 109 VAL A C 1
ATOM 885 O O . VAL A 1 109 ? 1.178 -8.974 -5.113 1.00 92.81 109 VAL A O 1
ATOM 888 N N . LEU A 1 110 ? 2.046 -8.565 -3.084 1.00 91.50 110 LEU A N 1
ATOM 889 C CA . LEU A 1 110 ? 2.724 -7.315 -3.400 1.00 91.50 110 LEU A CA 1
ATOM 890 C C . LEU A 1 110 ? 4.238 -7.534 -3.296 1.00 91.50 110 LEU A C 1
ATOM 892 O O . LEU A 1 110 ? 4.778 -7.697 -2.202 1.00 91.50 110 LEU A O 1
ATOM 896 N N . TYR A 1 111 ? 4.920 -7.572 -4.437 1.00 88.00 111 TYR A N 1
ATOM 897 C CA . TYR A 1 111 ? 6.373 -7.762 -4.502 1.00 88.00 111 TYR A CA 1
ATOM 898 C C . TYR A 1 111 ? 7.105 -6.416 -4.446 1.00 88.00 111 TYR A C 1
ATOM 900 O O . TYR A 1 111 ? 6.458 -5.393 -4.643 1.00 88.00 111 TYR A O 1
ATOM 908 N N . PRO A 1 112 ? 8.418 -6.366 -4.146 1.00 81.31 112 PRO A N 1
ATOM 909 C CA . PRO A 1 112 ? 9.196 -5.125 -4.187 1.00 81.31 112 PRO A CA 1
ATOM 910 C C . PRO A 1 112 ? 9.145 -4.426 -5.553 1.00 81.31 112 P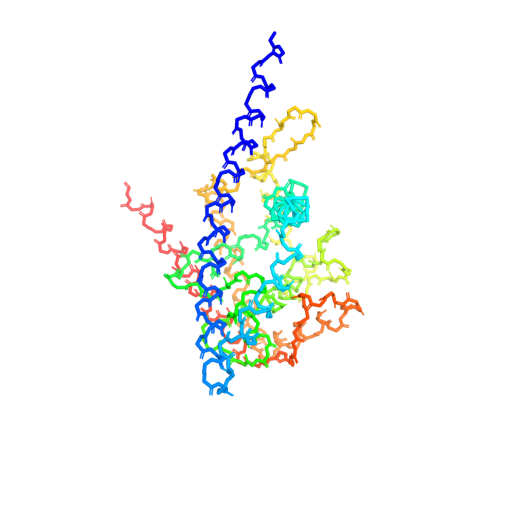RO A C 1
ATOM 912 O O . PRO A 1 112 ? 8.984 -5.094 -6.580 1.00 81.31 112 PRO A O 1
ATOM 915 N N . ASP A 1 113 ? 9.310 -3.100 -5.546 1.00 76.62 113 ASP A N 1
ATOM 916 C CA . ASP A 1 113 ? 9.447 -2.292 -6.764 1.00 76.62 113 ASP A CA 1
ATOM 917 C C . ASP A 1 113 ? 10.561 -2.849 -7.657 1.00 76.62 113 ASP A C 1
ATOM 919 O O . ASP A 1 113 ? 11.600 -3.289 -7.158 1.00 76.62 113 ASP A O 1
ATOM 923 N N . ASP A 1 114 ? 10.318 -2.859 -8.969 1.00 76.19 114 ASP A N 1
ATOM 924 C CA . ASP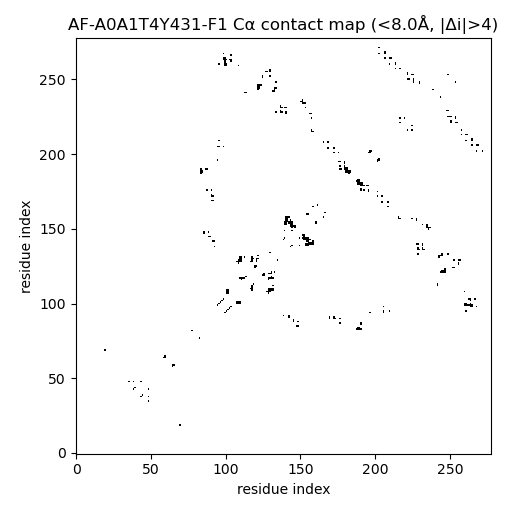 A 1 114 ? 11.246 -3.344 -10.003 1.00 76.19 114 ASP A CA 1
ATOM 925 C C . ASP A 1 114 ? 11.693 -4.817 -9.829 1.00 76.19 114 ASP A C 1
ATOM 927 O O . ASP A 1 114 ? 12.643 -5.292 -10.455 1.00 76.19 11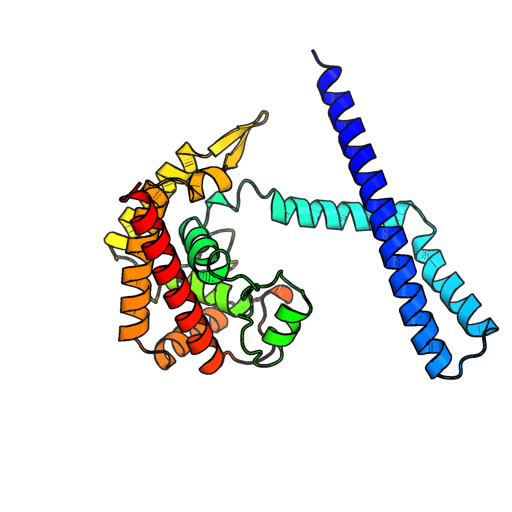4 ASP A O 1
ATOM 931 N N . SER A 1 115 ? 10.992 -5.597 -8.998 1.00 82.69 115 SER A N 1
ATOM 932 C CA . SER A 1 115 ? 11.166 -7.050 -8.972 1.00 82.69 115 SER A CA 1
ATOM 933 C C . SER A 1 115 ? 10.652 -7.683 -10.268 1.00 82.69 115 SER A C 1
ATOM 935 O O . SER A 1 115 ? 9.733 -7.172 -10.908 1.00 82.69 115 SER A O 1
ATOM 937 N N . ARG A 1 116 ? 11.178 -8.863 -10.630 1.00 87.25 116 ARG A N 1
ATOM 938 C CA . ARG A 1 116 ? 10.721 -9.607 -11.822 1.00 87.25 116 ARG A CA 1
ATOM 939 C C . ARG A 1 116 ? 9.202 -9.828 -11.822 1.00 87.25 116 ARG A C 1
ATOM 941 O O . ARG A 1 116 ? 8.582 -9.804 -12.880 1.00 87.25 116 ARG A O 1
ATOM 948 N N . GLN A 1 117 ? 8.609 -10.052 -10.649 1.00 91.88 117 GLN A N 1
ATOM 949 C CA . GLN A 1 117 ? 7.174 -10.272 -10.476 1.00 91.88 117 GLN A CA 1
ATOM 950 C C . GLN A 1 117 ? 6.365 -8.984 -10.663 1.00 91.88 117 GLN A C 1
ATOM 952 O O . GLN A 1 117 ? 5.352 -9.015 -11.360 1.00 91.88 117 GLN A O 1
ATOM 957 N N . ASP A 1 118 ? 6.811 -7.865 -10.084 1.00 87.81 118 ASP A N 1
ATOM 958 C CA . ASP A 1 118 ? 6.154 -6.566 -10.273 1.00 87.81 118 ASP A CA 1
ATOM 959 C C . ASP A 1 118 ? 6.259 -6.103 -11.735 1.00 87.81 118 ASP A C 1
ATOM 961 O O . ASP A 1 118 ? 5.252 -5.755 -12.352 1.00 87.81 118 ASP A O 1
ATOM 965 N N . GLU A 1 119 ? 7.442 -6.212 -12.350 1.00 90.75 119 GLU A N 1
ATOM 966 C CA . GLU A 1 119 ? 7.627 -5.898 -13.769 1.00 90.75 119 GLU A CA 1
ATOM 967 C C . GLU A 1 119 ? 6.736 -6.743 -14.685 1.00 90.75 119 GLU A C 1
ATOM 969 O O . GLU A 1 119 ? 6.195 -6.224 -15.668 1.00 90.75 119 GLU A O 1
ATOM 974 N N . ALA A 1 120 ? 6.585 -8.037 -14.384 1.00 92.31 120 ALA A N 1
ATOM 975 C CA . ALA A 1 120 ? 5.695 -8.919 -15.126 1.00 92.31 120 ALA A CA 1
ATOM 976 C C . ALA A 1 120 ? 4.236 -8.463 -14.987 1.00 92.31 120 ALA A C 1
ATOM 978 O O . ALA A 1 120 ? 3.573 -8.259 -16.004 1.00 92.31 120 ALA A O 1
ATOM 979 N N . ALA A 1 121 ? 3.771 -8.201 -13.761 1.00 93.50 121 ALA A N 1
ATOM 980 C CA . ALA A 1 121 ? 2.408 -7.740 -13.487 1.00 93.50 121 ALA A CA 1
ATOM 981 C C . ALA A 1 121 ? 2.086 -6.375 -14.132 1.00 93.50 121 ALA A C 1
ATOM 983 O O . ALA A 1 121 ? 0.947 -6.129 -14.548 1.00 93.50 121 ALA A O 1
ATOM 984 N N . ARG A 1 122 ? 3.096 -5.501 -14.263 1.00 93.06 122 ARG A N 1
ATOM 985 C CA . ARG A 1 122 ? 2.999 -4.197 -14.941 1.00 93.06 122 ARG A CA 1
ATOM 986 C C . ARG A 1 122 ? 2.863 -4.303 -16.457 1.00 93.06 122 ARG A C 1
ATOM 988 O O . ARG A 1 122 ? 2.303 -3.390 -17.063 1.00 93.06 122 ARG A O 1
ATOM 995 N N . LYS A 1 123 ? 3.400 -5.365 -17.068 1.00 93.12 123 LYS A N 1
ATOM 996 C CA . LYS A 1 123 ? 3.355 -5.616 -18.522 1.00 93.12 123 LYS A CA 1
ATOM 997 C C . LYS A 1 123 ? 2.139 -6.447 -18.927 1.00 93.12 123 LYS A C 1
ATOM 999 O O . LYS A 1 123 ? 1.535 -6.160 -19.952 1.00 93.12 123 LYS A O 1
ATOM 1004 N N . VAL A 1 124 ? 1.777 -7.452 -18.130 1.00 94.19 124 VAL A N 1
ATOM 1005 C CA . VAL A 1 124 ? 0.678 -8.396 -18.393 1.00 94.19 124 VAL A CA 1
ATOM 1006 C C . VAL A 1 124 ? -0.040 -8.766 -17.098 1.00 94.19 124 VAL A C 1
ATOM 1008 O O . VAL A 1 124 ? 0.548 -8.723 -16.018 1.00 94.19 124 VAL A O 1
ATOM 1011 N N . PHE A 1 125 ? -1.319 -9.134 -17.179 1.00 95.31 125 PHE A N 1
ATOM 1012 C CA . PHE A 1 125 ? -2.048 -9.607 -16.003 1.00 95.31 125 PHE A CA 1
ATOM 1013 C C . PHE A 1 125 ? -1.382 -10.865 -15.426 1.00 95.31 125 PHE A C 1
ATOM 1015 O O . PHE A 1 125 ? -1.204 -11.865 -16.120 1.00 95.31 125 PHE A O 1
ATOM 1022 N N . THR A 1 126 ? -1.019 -10.815 -14.143 1.00 94.88 126 THR A N 1
ATOM 1023 C CA . THR A 1 126 ? -0.369 -11.925 -13.437 1.00 94.88 126 THR A CA 1
ATOM 1024 C C . THR A 1 126 ? -1.205 -12.313 -12.225 1.00 94.88 126 THR A C 1
ATOM 1026 O O . THR A 1 126 ? -1.259 -11.594 -11.228 1.00 94.88 126 THR A O 1
ATOM 1029 N N . LYS A 1 127 ? -1.856 -13.479 -12.298 1.00 94.75 127 LYS A N 1
ATOM 1030 C CA . LYS A 1 127 ? -2.703 -13.982 -11.211 1.00 94.75 127 LYS A CA 1
ATOM 1031 C C . LYS A 1 127 ? -1.891 -14.152 -9.923 1.00 94.75 127 LYS A C 1
ATOM 1033 O O . LYS A 1 127 ? -0.870 -14.833 -9.904 1.00 94.75 127 LYS A O 1
ATOM 1038 N N . GLY A 1 128 ? -2.399 -13.585 -8.836 1.00 93.56 128 GLY A N 1
ATOM 1039 C CA . GLY A 1 128 ? -1.778 -13.599 -7.515 1.00 93.56 128 GLY A CA 1
ATOM 1040 C C . GLY A 1 128 ? -0.727 -12.511 -7.289 1.00 93.56 128 GLY A C 1
ATOM 1041 O O . GLY A 1 128 ? -0.164 -12.478 -6.201 1.00 93.56 128 GLY A O 1
ATOM 1042 N N . VAL A 1 129 ? -0.472 -11.629 -8.263 1.00 95.38 129 VAL A N 1
ATOM 1043 C CA . VAL A 1 129 ? 0.482 -10.516 -8.131 1.00 95.38 129 VAL A CA 1
ATOM 1044 C C . VAL A 1 129 ? -0.217 -9.190 -8.404 1.00 95.38 129 VAL A C 1
ATOM 1046 O O . VAL A 1 129 ? -0.743 -8.970 -9.493 1.00 95.38 129 VAL A O 1
ATOM 1049 N N . ILE A 1 130 ? -0.246 -8.311 -7.407 1.00 95.44 130 ILE A N 1
ATOM 1050 C CA . ILE A 1 130 ? -0.825 -6.971 -7.488 1.00 95.44 130 ILE A CA 1
ATOM 1051 C C . ILE A 1 130 ? 0.304 -6.002 -7.869 1.00 95.44 130 ILE A C 1
ATOM 1053 O O . ILE A 1 130 ? 1.260 -5.873 -7.101 1.00 95.44 130 ILE A O 1
ATOM 1057 N N . PRO A 1 131 ? 0.222 -5.328 -9.029 1.00 92.44 131 PRO A N 1
ATOM 1058 C CA . PRO A 1 131 ? 1.260 -4.400 -9.462 1.00 92.44 131 PRO A CA 1
ATOM 1059 C C . PRO A 1 131 ? 1.289 -3.168 -8.551 1.00 92.44 131 PRO A C 1
ATOM 1061 O O . PRO A 1 131 ? 0.243 -2.608 -8.214 1.00 92.44 131 PRO A O 1
ATOM 1064 N N . ARG A 1 132 ? 2.478 -2.695 -8.174 1.00 91.38 132 ARG A N 1
ATOM 1065 C CA . ARG A 1 132 ? 2.618 -1.528 -7.285 1.00 91.38 132 ARG A CA 1
ATOM 1066 C C . ARG A 1 132 ? 1.970 -0.241 -7.796 1.00 91.38 132 ARG A C 1
ATOM 1068 O O . ARG A 1 132 ? 1.338 0.433 -6.980 1.00 91.38 132 ARG A O 1
ATOM 1075 N N . PRO A 1 133 ? 2.017 0.086 -9.105 1.00 91.25 133 PRO A N 1
ATOM 1076 C CA . PRO A 1 133 ? 1.269 1.219 -9.646 1.00 91.25 133 PRO A CA 1
ATOM 1077 C C . PRO A 1 133 ? -0.225 1.181 -9.307 1.00 91.25 133 PRO A C 1
ATOM 1079 O O . PRO A 1 133 ? -0.797 2.213 -8.966 1.00 91.25 133 PRO A O 1
ATOM 1082 N N . LEU A 1 134 ? -0.850 -0.004 -9.330 1.00 94.81 134 LEU A N 1
ATOM 1083 C CA . LEU A 1 134 ? -2.256 -0.147 -8.951 1.00 94.81 134 LEU A CA 1
ATOM 1084 C C . LEU A 1 134 ? -2.469 0.218 -7.485 1.00 94.81 134 LEU A C 1
ATOM 1086 O O . LEU A 1 134 ? -3.377 0.983 -7.173 1.00 94.81 134 LEU A O 1
ATOM 1090 N N . VAL A 1 135 ? -1.624 -0.308 -6.594 1.00 93.69 135 VAL A N 1
ATOM 1091 C CA . VAL A 1 135 ? -1.713 -0.020 -5.157 1.00 93.69 135 VAL A CA 1
ATOM 1092 C C . VAL A 1 135 ? -1.532 1.471 -4.896 1.00 93.69 135 VAL A C 1
ATOM 1094 O O . VAL A 1 135 ? -2.313 2.033 -4.141 1.00 93.69 135 VAL A O 1
ATOM 1097 N N . ARG A 1 136 ? -0.577 2.136 -5.559 1.00 90.81 136 ARG A N 1
ATOM 1098 C CA . ARG A 1 136 ? -0.357 3.586 -5.425 1.00 90.81 136 ARG A CA 1
ATOM 1099 C C . ARG A 1 136 ? -1.617 4.385 -5.758 1.00 90.81 136 ARG A C 1
ATOM 1101 O O . ARG A 1 136 ? -2.103 5.132 -4.915 1.00 90.81 136 ARG A O 1
ATOM 1108 N N . TYR A 1 137 ? -2.168 4.223 -6.961 1.00 93.38 137 TYR A N 1
ATOM 1109 C CA . TYR A 1 137 ? -3.342 5.002 -7.376 1.00 93.38 137 TYR A CA 1
ATOM 1110 C C . TYR A 1 137 ? -4.597 4.633 -6.587 1.00 93.38 137 TYR A C 1
ATOM 1112 O O . TYR A 1 137 ? -5.431 5.494 -6.308 1.00 93.38 137 TYR A O 1
ATOM 1120 N N . PHE A 1 138 ? -4.710 3.374 -6.167 1.00 95.56 138 PHE A N 1
ATOM 1121 C CA . PHE A 1 138 ? -5.755 2.950 -5.251 1.00 95.56 138 PHE A CA 1
ATOM 1122 C C . PHE A 1 138 ? -5.632 3.636 -3.884 1.00 95.56 138 PHE A C 1
ATOM 1124 O O . PHE A 1 138 ? -6.614 4.198 -3.409 1.00 95.56 138 PHE A O 1
ATOM 1131 N N . LEU A 1 139 ? -4.441 3.677 -3.282 1.00 93.06 139 LEU A N 1
ATOM 1132 C CA . LEU A 1 139 ? -4.200 4.380 -2.020 1.00 93.06 139 LEU A CA 1
ATOM 1133 C C . LEU A 1 139 ? -4.561 5.860 -2.121 1.00 93.06 139 LEU A C 1
ATOM 1135 O O . LEU A 1 139 ? -5.307 6.358 -1.282 1.00 93.06 139 LEU A O 1
ATOM 1139 N N . VAL A 1 140 ? -4.126 6.541 -3.182 1.00 91.69 140 VAL A N 1
ATOM 1140 C CA . VAL A 1 140 ? -4.505 7.940 -3.426 1.00 91.69 140 VAL A CA 1
ATOM 1141 C C . VAL A 1 140 ? -6.025 8.085 -3.556 1.00 91.69 140 VAL A C 1
ATOM 1143 O O . VAL A 1 140 ? -6.602 9.007 -2.991 1.00 91.69 140 VAL A O 1
ATOM 1146 N N . SER A 1 141 ? -6.713 7.142 -4.207 1.00 93.38 141 SER A N 1
ATOM 1147 C CA . SER A 1 141 ? -8.179 7.176 -4.294 1.00 93.38 141 SER A CA 1
ATOM 1148 C C . SER A 1 141 ? -8.891 6.993 -2.946 1.00 93.38 141 SER A C 1
ATOM 1150 O O . SER A 1 141 ? -9.993 7.514 -2.773 1.00 93.38 141 SER A O 1
ATOM 1152 N N . VAL A 1 142 ? -8.272 6.277 -1.997 1.00 92.44 142 VAL A N 1
ATOM 1153 C CA . VAL A 1 142 ? -8.765 6.094 -0.622 1.00 92.44 142 VAL A CA 1
ATOM 1154 C C . VAL A 1 142 ? -8.559 7.368 0.188 1.00 92.44 142 VAL A C 1
ATOM 1156 O O . VAL A 1 142 ? -9.497 7.879 0.793 1.00 92.44 142 VAL A O 1
ATOM 1159 N N . ARG A 1 143 ? -7.309 7.842 0.257 1.00 89.31 143 ARG A N 1
ATOM 1160 C CA . ARG A 1 143 ? -6.877 8.806 1.277 1.00 89.31 143 ARG A CA 1
ATOM 1161 C C . ARG A 1 143 ? -6.644 10.218 0.743 1.00 89.31 143 ARG A C 1
ATOM 1163 O O . ARG A 1 143 ? -6.430 11.132 1.538 1.00 89.31 143 ARG A O 1
ATOM 1170 N N . GLY A 1 144 ? -6.729 10.405 -0.568 1.00 87.69 144 GLY A N 1
ATOM 1171 C CA . GLY A 1 144 ? -6.231 11.594 -1.243 1.00 87.69 144 GLY A CA 1
ATOM 1172 C C . GLY A 1 144 ? -4.708 11.586 -1.337 1.00 87.69 144 GLY A C 1
ATOM 1173 O O . GLY A 1 144 ? -4.027 10.700 -0.811 1.00 87.69 144 GLY A O 1
ATOM 1174 N N . SER A 1 145 ? -4.172 12.581 -2.027 1.00 86.69 145 SER A N 1
ATOM 1175 C CA . SER A 1 145 ? -2.731 12.769 -2.135 1.00 86.69 145 SER A CA 1
ATOM 1176 C C . SER A 1 145 ? -2.129 13.305 -0.842 1.00 86.69 145 SER A C 1
ATOM 1178 O O . SER A 1 145 ? -2.685 14.189 -0.196 1.00 86.69 145 SER A O 1
ATOM 1180 N N . ILE A 1 146 ? -0.938 12.818 -0.520 1.00 81.75 146 ILE A N 1
ATOM 1181 C CA . ILE A 1 146 ? -0.083 13.297 0.555 1.00 81.75 146 ILE A CA 1
ATOM 1182 C C . ILE A 1 146 ? 1.026 14.166 -0.054 1.00 81.75 146 ILE A C 1
ATOM 1184 O O . ILE A 1 146 ? 1.786 13.684 -0.912 1.00 81.75 146 ILE A O 1
ATOM 1188 N N . PRO A 1 147 ? 1.166 15.428 0.395 1.00 72.06 147 PRO A N 1
ATOM 1189 C CA . PRO A 1 147 ? 2.257 16.302 -0.024 1.00 72.06 147 PRO A CA 1
ATOM 1190 C C . PRO A 1 147 ? 3.632 15.652 0.184 1.00 72.06 147 PRO A C 1
ATOM 1192 O O . PRO A 1 147 ? 3.915 15.082 1.233 1.00 72.06 147 PRO A O 1
ATOM 1195 N N . GLY A 1 148 ? 4.498 15.712 -0.832 1.00 69.19 148 GLY A N 1
ATOM 1196 C CA . GLY A 1 148 ? 5.858 15.157 -0.766 1.00 69.19 148 GLY A CA 1
ATOM 1197 C C . GLY A 1 148 ? 5.969 13.627 -0.878 1.00 69.19 148 GLY A C 1
ATOM 1198 O O . GLY A 1 148 ? 7.090 13.111 -0.929 1.00 69.19 148 GLY A O 1
ATOM 1199 N N . LEU A 1 149 ? 4.845 12.899 -0.955 1.00 76.62 149 LEU A N 1
ATOM 1200 C CA . LEU A 1 149 ? 4.822 11.450 -1.182 1.00 76.62 149 LEU A CA 1
ATOM 1201 C C . LEU A 1 149 ? 4.311 11.090 -2.578 1.00 76.62 149 LEU A C 1
ATOM 1203 O O . LEU A 1 149 ? 4.992 10.376 -3.310 1.00 76.62 149 LEU A O 1
ATOM 1207 N N . ASP A 1 150 ? 3.125 11.578 -2.950 1.00 76.75 150 ASP A N 1
ATOM 1208 C CA . ASP A 1 150 ? 2.437 11.075 -4.144 1.00 76.75 150 ASP A CA 1
ATOM 1209 C C . ASP A 1 150 ? 2.819 11.816 -5.429 1.00 76.75 150 ASP A C 1
ATOM 1211 O O . ASP A 1 150 ? 2.579 11.289 -6.506 1.00 76.75 150 ASP A O 1
ATOM 1215 N N . GLY A 1 151 ? 3.437 12.998 -5.352 1.00 75.38 151 GLY A N 1
ATOM 1216 C CA . GLY A 1 151 ? 3.934 13.738 -6.524 1.00 75.38 151 GLY A CA 1
ATOM 1217 C C . GLY A 1 151 ? 2.861 14.425 -7.384 1.00 75.38 151 GLY A C 1
ATOM 1218 O O . GLY A 1 151 ? 3.203 15.133 -8.323 1.00 75.38 151 GLY A O 1
ATOM 1219 N N . PHE A 1 152 ? 1.578 14.272 -7.049 1.00 81.62 152 PHE A N 1
ATOM 1220 C CA . PHE A 1 152 ? 0.453 14.982 -7.663 1.00 81.62 152 PHE A CA 1
ATOM 1221 C C . PHE A 1 152 ? -0.674 15.177 -6.643 1.00 81.62 152 PHE A C 1
ATOM 1223 O O . PHE A 1 152 ? -0.689 14.513 -5.606 1.00 81.62 152 PHE A O 1
ATOM 1230 N N . THR A 1 153 ? -1.635 16.055 -6.941 1.00 85.00 153 THR A N 1
ATOM 1231 C CA . THR A 1 153 ? -2.764 16.366 -6.050 1.00 85.00 153 THR A CA 1
ATOM 1232 C C . THR A 1 153 ? -4.051 15.705 -6.529 1.00 85.00 153 THR A C 1
ATOM 1234 O O . THR A 1 153 ? -4.500 15.942 -7.649 1.00 85.00 153 THR A O 1
ATOM 1237 N N . ALA A 1 154 ? -4.680 14.929 -5.653 1.00 86.88 154 ALA A N 1
ATOM 1238 C CA . ALA A 1 154 ? -5.991 14.337 -5.849 1.00 86.88 154 ALA A CA 1
ATOM 1239 C C . ALA A 1 154 ? -6.745 14.248 -4.518 1.00 86.88 154 ALA A C 1
ATOM 1241 O O . ALA A 1 154 ? -6.155 14.065 -3.452 1.00 86.88 154 ALA A O 1
ATOM 1242 N N . LYS A 1 155 ? -8.070 14.375 -4.594 1.00 88.50 155 LYS A N 1
ATOM 1243 C CA . LYS A 1 155 ? -8.970 14.204 -3.449 1.00 88.50 155 LYS A CA 1
ATOM 1244 C C . LYS A 1 155 ? -9.207 12.713 -3.171 1.00 88.50 155 LYS A C 1
ATOM 1246 O O . LYS A 1 155 ? -9.103 11.919 -4.108 1.00 88.50 155 LYS A O 1
ATOM 1251 N N . PRO A 1 156 ? -9.548 12.310 -1.933 1.00 88.19 156 PRO A N 1
ATOM 1252 C CA . PRO A 1 156 ? -10.078 10.970 -1.695 1.00 88.19 156 PRO A CA 1
ATOM 1253 C C . PRO A 1 156 ? -11.392 10.848 -2.480 1.00 88.19 156 PRO A C 1
ATOM 1255 O O . PRO A 1 156 ? -12.290 11.662 -2.312 1.00 88.19 156 PRO A O 1
ATOM 1258 N N . VAL A 1 157 ? -11.479 9.910 -3.425 1.00 90.38 157 VAL A N 1
ATOM 1259 C CA . VAL A 1 157 ? -12.666 9.751 -4.294 1.00 90.38 157 VAL A CA 1
ATOM 1260 C C . VAL A 1 157 ? -13.514 8.563 -3.858 1.00 90.38 157 VAL A C 1
ATOM 1262 O O . VAL A 1 157 ? -14.723 8.560 -4.071 1.00 90.38 157 VAL A O 1
ATOM 1265 N N . MET A 1 158 ? -12.900 7.542 -3.255 1.00 87.38 158 MET A N 1
ATOM 1266 C CA . MET A 1 158 ? -13.648 6.406 -2.708 1.00 87.38 158 MET A CA 1
ATOM 1267 C C . MET A 1 158 ? -14.328 6.733 -1.381 1.00 87.38 158 MET A C 1
ATOM 1269 O O . MET A 1 158 ? -15.335 6.120 -1.047 1.00 87.38 158 MET A O 1
ATOM 1273 N N . PHE A 1 159 ? -13.786 7.703 -0.655 1.00 81.62 159 PHE A N 1
ATOM 1274 C CA . PHE A 1 159 ? -14.397 8.304 0.519 1.00 81.62 159 PHE A CA 1
ATOM 1275 C C . PHE A 1 159 ? -14.573 9.787 0.227 1.00 81.62 159 PHE A C 1
ATOM 1277 O O . PHE A 1 159 ? -13.680 10.383 -0.360 1.00 81.62 159 PHE A O 1
ATOM 1284 N N . SER A 1 160 ? -15.695 10.389 0.617 1.00 75.88 160 SER A N 1
ATOM 1285 C CA . SER A 1 160 ? -15.840 11.849 0.545 1.00 75.88 160 SER A CA 1
ATOM 1286 C C . SER A 1 160 ? -14.730 12.539 1.352 1.00 75.88 160 SER A C 1
ATOM 1288 O O . SER A 1 160 ? -14.307 12.025 2.387 1.00 75.88 160 SER A O 1
ATOM 1290 N N . GLU A 1 161 ? -14.289 13.721 0.917 1.00 74.12 161 GLU A N 1
ATOM 1291 C CA . GLU A 1 161 ? -13.329 14.570 1.649 1.00 74.12 161 GLU A CA 1
ATOM 1292 C C . GLU A 1 161 ? -13.826 14.928 3.062 1.00 74.12 161 GLU A C 1
ATOM 1294 O O . GLU A 1 161 ? -13.029 15.097 3.984 1.00 74.12 161 GLU A O 1
ATOM 1299 N N . HIS A 1 162 ? -15.148 14.959 3.237 1.00 77.38 162 HIS A N 1
ATOM 1300 C CA . HIS A 1 162 ? -15.836 15.259 4.494 1.00 77.38 162 HIS A CA 1
ATOM 1301 C C . HIS A 1 162 ? -16.341 14.002 5.216 1.00 77.38 162 HIS A C 1
ATOM 1303 O O . HIS A 1 162 ? -17.315 14.064 5.956 1.00 77.38 162 HIS A O 1
ATOM 1309 N N . ASN A 1 163 ? -15.755 12.831 4.953 1.00 85.94 163 ASN A N 1
ATOM 1310 C CA . ASN A 1 163 ? -16.114 11.630 5.700 1.00 85.94 163 ASN A CA 1
ATOM 1311 C C . ASN A 1 163 ? -15.535 11.716 7.125 1.00 85.94 163 ASN A C 1
ATOM 1313 O O . ASN A 1 163 ? -14.337 11.509 7.311 1.00 85.94 163 ASN A O 1
ATOM 1317 N N . GLU A 1 164 ? -16.393 12.021 8.100 1.00 88.88 164 GLU A N 1
ATOM 1318 C CA . GLU A 1 164 ? -16.026 12.239 9.510 1.00 88.88 164 GLU A CA 1
ATOM 1319 C C . GLU A 1 164 ? -15.297 11.032 10.115 1.00 88.88 164 GLU A C 1
ATOM 1321 O O . GLU A 1 164 ? -14.213 11.188 10.667 1.00 88.88 164 GLU A O 1
ATOM 1326 N N . ALA A 1 165 ? -15.798 9.812 9.894 1.00 88.56 165 ALA A N 1
ATOM 1327 C CA . ALA A 1 165 ? -15.164 8.590 10.397 1.00 88.56 165 ALA A CA 1
ATOM 1328 C C . ALA A 1 165 ? -13.735 8.391 9.853 1.00 88.56 165 ALA A C 1
ATOM 1330 O O . ALA A 1 165 ? -12.855 7.859 10.525 1.00 88.56 165 ALA A O 1
ATOM 1331 N N . MET A 1 166 ? -13.467 8.809 8.614 1.00 88.38 166 MET A N 1
ATOM 1332 C CA . MET A 1 166 ? -12.122 8.764 8.036 1.00 88.38 166 MET A CA 1
ATOM 1333 C C . MET A 1 166 ? -11.220 9.893 8.531 1.00 88.38 166 MET A C 1
ATOM 1335 O O . MET A 1 166 ? -10.002 9.741 8.449 1.00 88.38 166 MET A O 1
ATOM 1339 N N . GLN A 1 167 ? -11.778 11.015 8.986 1.00 88.44 167 GLN A N 1
ATOM 1340 C CA . GLN A 1 167 ? -11.015 12.096 9.610 1.00 88.44 167 GLN A CA 1
ATOM 1341 C C . GLN A 1 167 ? -10.607 11.696 11.030 1.00 88.44 167 GLN A C 1
ATOM 1343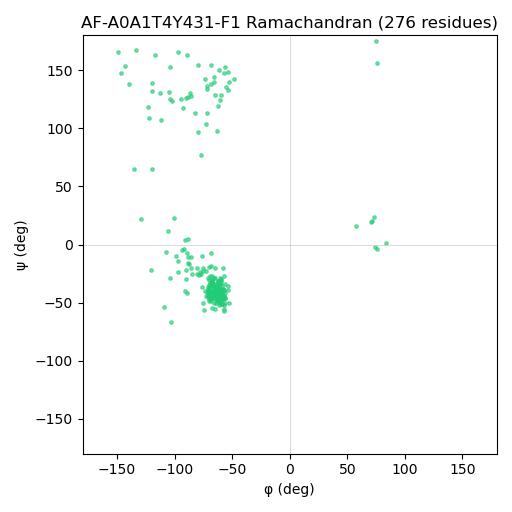 O O . GLN A 1 167 ? -9.414 11.680 11.314 1.00 88.44 167 GLN A O 1
ATOM 1348 N N . GLU A 1 168 ? -11.555 11.220 11.839 1.00 91.12 168 GLU A N 1
ATOM 1349 C CA . GLU A 1 168 ? -11.316 10.703 13.195 1.00 91.12 168 GLU A CA 1
ATOM 1350 C C . GLU A 1 168 ? -10.217 9.630 13.199 1.00 91.12 168 GLU A C 1
ATOM 1352 O O . GLU A 1 168 ? -9.201 9.760 13.876 1.00 91.12 168 GLU A O 1
ATOM 1357 N N . ARG A 1 169 ? -10.316 8.621 12.322 1.00 91.19 169 ARG A N 1
ATOM 1358 C CA . ARG A 1 169 ? -9.286 7.570 12.224 1.00 91.19 169 ARG A CA 1
ATOM 1359 C C . ARG A 1 169 ? -7.909 8.097 11.823 1.00 91.19 169 ARG A C 1
ATOM 1361 O O . ARG A 1 169 ? -6.903 7.502 12.206 1.00 91.19 169 ARG A O 1
ATOM 1368 N N . ARG A 1 170 ? -7.832 9.160 11.011 1.00 88.75 170 ARG A N 1
ATOM 1369 C CA . ARG A 1 170 ? -6.543 9.783 10.654 1.00 88.75 170 ARG A CA 1
ATOM 1370 C C . ARG A 1 170 ? -5.938 10.498 11.851 1.00 88.75 170 ARG A C 1
ATOM 1372 O O . ARG A 1 170 ? -4.726 10.411 12.014 1.00 88.75 170 ARG A O 1
ATOM 1379 N N . GLU A 1 171 ? -6.756 11.181 12.641 1.00 90.38 171 GLU A N 1
ATOM 1380 C CA . GLU A 1 171 ? -6.331 11.865 13.862 1.00 90.38 171 GLU A CA 1
ATOM 1381 C C . GLU A 1 171 ? -5.829 10.850 14.893 1.00 90.38 171 GLU A C 1
ATOM 1383 O O . GLU A 1 171 ? -4.676 10.939 15.313 1.00 90.38 171 GLU A O 1
ATOM 1388 N N . ASP A 1 172 ? -6.611 9.802 15.169 1.00 92.75 172 ASP A N 1
ATOM 1389 C CA . ASP A 1 172 ? -6.226 8.715 16.076 1.00 92.75 172 ASP A CA 1
ATOM 1390 C C . ASP A 1 172 ? -4.920 8.038 15.645 1.00 92.75 172 ASP A C 1
ATOM 1392 O O . ASP A 1 172 ? -4.020 7.785 16.453 1.00 92.75 172 ASP A O 1
ATOM 1396 N N . LEU A 1 173 ? -4.782 7.745 14.346 1.00 91.25 173 LEU A N 1
ATOM 1397 C CA . LEU A 1 173 ? -3.542 7.186 13.814 1.00 91.25 173 LEU A CA 1
ATOM 1398 C C . LEU A 1 173 ? -2.383 8.167 13.893 1.00 91.25 173 LEU A C 1
ATOM 1400 O O . LEU A 1 173 ? -1.265 7.719 14.124 1.00 91.25 173 LEU A O 1
ATOM 1404 N N . GLY A 1 174 ? -2.627 9.462 13.704 1.00 89.44 174 GLY A N 1
ATOM 1405 C CA . GLY A 1 174 ? -1.629 10.512 13.880 1.00 89.44 174 GLY A CA 1
ATOM 1406 C C . GLY A 1 174 ? -1.069 10.502 15.298 1.00 89.44 174 GLY A C 1
ATOM 1407 O O . GLY A 1 174 ? 0.142 10.368 15.469 1.00 89.44 174 GLY A O 1
ATOM 1408 N N . SER A 1 175 ? -1.943 10.508 16.306 1.00 90.69 175 SER A N 1
ATOM 1409 C CA . SER A 1 175 ? -1.542 10.437 17.716 1.00 90.69 175 SER A CA 1
ATOM 1410 C C . SER A 1 175 ? -0.782 9.151 18.048 1.00 90.69 175 SER A C 1
ATOM 1412 O O . SER A 1 175 ? 0.216 9.188 18.766 1.00 90.69 175 SER A O 1
ATOM 1414 N N . LEU A 1 176 ? -1.191 8.008 17.487 1.00 91.81 176 LEU A N 1
ATOM 1415 C CA . LEU A 1 176 ? -0.449 6.755 17.656 1.00 91.81 176 LEU A CA 1
ATOM 1416 C C . LEU A 1 176 ? 0.920 6.809 16.969 1.00 91.81 176 LEU A C 1
ATOM 1418 O O . LEU A 1 176 ? 1.912 6.369 17.543 1.00 91.81 176 LEU A O 1
ATOM 1422 N N . VAL A 1 177 ? 1.014 7.356 15.754 1.00 88.69 177 VAL A N 1
ATOM 1423 C CA . VAL A 1 177 ? 2.308 7.537 15.080 1.00 88.69 177 VAL A CA 1
ATOM 1424 C C . VAL A 1 177 ? 3.236 8.389 15.935 1.00 88.69 177 VAL A C 1
ATOM 1426 O O . VAL A 1 177 ? 4.397 8.018 16.090 1.00 88.69 177 VAL A O 1
ATOM 1429 N N . GLU A 1 178 ? 2.746 9.482 16.516 1.00 87.50 178 GLU A N 1
ATOM 1430 C CA . GLU A 1 178 ? 3.516 10.334 17.427 1.00 87.50 178 GLU A CA 1
ATOM 1431 C C . GLU A 1 178 ? 3.968 9.576 18.682 1.00 87.50 178 GLU A C 1
ATOM 1433 O O . GLU A 1 178 ? 5.155 9.601 19.001 1.00 87.50 178 GLU A O 1
ATOM 1438 N N . GLU A 1 179 ? 3.078 8.816 19.331 1.00 88.81 179 GLU A N 1
ATOM 1439 C CA . GLU A 1 179 ? 3.394 7.988 20.509 1.00 88.81 179 GLU A CA 1
ATOM 1440 C C . GLU A 1 179 ? 4.515 6.973 20.226 1.00 88.81 179 GLU A C 1
ATOM 1442 O O . GLU A 1 179 ? 5.394 6.733 21.057 1.00 88.81 179 GLU A O 1
ATOM 1447 N N . TYR A 1 180 ? 4.502 6.381 19.031 1.00 83.69 180 TYR A N 1
ATOM 1448 C CA . TYR A 1 180 ? 5.501 5.409 18.591 1.00 83.69 180 TYR A CA 1
ATOM 1449 C C . TYR A 1 180 ? 6.716 6.049 17.907 1.00 83.69 180 TYR A C 1
ATOM 1451 O O . TYR A 1 180 ? 7.588 5.325 17.414 1.00 83.69 180 TYR A O 1
ATOM 1459 N N . THR A 1 181 ? 6.801 7.380 17.864 1.00 80.56 181 THR A N 1
ATOM 1460 C CA . THR A 1 181 ? 7.920 8.109 17.269 1.00 80.56 181 THR A CA 1
ATOM 1461 C C . THR A 1 181 ? 8.964 8.478 18.315 1.00 80.56 181 THR A C 1
ATOM 1463 O O . THR A 1 181 ? 8.685 9.125 19.315 1.00 80.56 181 THR A O 1
ATOM 1466 N N . VAL A 1 182 ? 10.206 8.070 18.060 1.00 68.62 182 VAL A N 1
ATOM 1467 C CA . VAL A 1 182 ? 11.369 8.369 18.895 1.00 68.62 182 VAL A CA 1
ATOM 1468 C C . VAL A 1 182 ? 12.208 9.440 18.215 1.00 68.62 182 VAL A C 1
ATOM 1470 O O . VAL A 1 182 ? 12.532 9.323 17.032 1.00 68.62 182 VAL A O 1
ATOM 1473 N N . GLU A 1 183 ? 12.585 10.470 18.964 1.00 64.38 183 GLU A N 1
ATOM 1474 C CA . GLU A 1 183 ? 13.538 11.481 18.520 1.00 64.38 183 GLU A CA 1
ATOM 1475 C C . GLU A 1 183 ? 14.978 11.031 18.806 1.00 64.38 183 GLU A C 1
ATOM 1477 O O . GLU A 1 183 ? 15.319 10.591 19.905 1.00 64.38 183 GLU A O 1
ATOM 1482 N N . PHE A 1 184 ? 15.834 11.123 17.794 1.00 58.00 184 PHE A N 1
ATOM 1483 C CA . PHE A 1 184 ? 17.272 10.921 17.895 1.00 58.00 184 PHE A CA 1
ATOM 1484 C C . PHE A 1 184 ? 18.002 12.259 18.025 1.00 58.00 184 PHE A C 1
ATOM 1486 O O . PHE A 1 184 ? 17.487 13.320 17.668 1.00 58.00 184 PHE A O 1
ATOM 1493 N N . ASN A 1 185 ? 19.274 12.187 18.425 1.00 42.00 185 ASN A N 1
ATOM 1494 C CA . ASN A 1 185 ? 20.191 13.324 18.357 1.00 42.00 185 ASN A CA 1
ATOM 1495 C C . ASN A 1 185 ? 20.139 13.986 16.964 1.00 42.00 185 ASN A C 1
ATOM 1497 O O . ASN A 1 185 ? 20.059 13.295 15.944 1.00 42.00 185 ASN A O 1
ATOM 1501 N N . PHE A 1 186 ? 20.233 15.321 16.933 1.00 52.53 186 PHE A N 1
ATOM 1502 C CA . PHE A 1 186 ? 20.119 16.167 15.732 1.00 52.53 186 PHE A CA 1
ATOM 1503 C C . PHE A 1 186 ? 18.699 16.322 15.148 1.00 52.53 186 PHE A C 1
ATOM 1505 O O . PHE A 1 186 ? 18.568 16.620 13.961 1.00 52.53 186 PHE A O 1
ATOM 1512 N N . GLY A 1 187 ? 17.643 16.130 15.949 1.00 55.19 187 GLY A N 1
ATOM 1513 C CA . GLY A 1 187 ? 16.258 16.424 15.545 1.00 55.19 187 GLY A CA 1
ATOM 1514 C C . GLY A 1 187 ? 15.691 15.471 14.489 1.00 55.19 187 GLY A C 1
ATOM 1515 O O . GLY A 1 187 ? 14.741 15.804 13.783 1.00 55.19 187 GLY A O 1
ATOM 1516 N N . LYS A 1 188 ? 16.296 14.287 14.325 1.00 56.09 188 LYS A N 1
ATOM 1517 C CA . LYS A 1 188 ? 15.792 13.243 13.423 1.00 56.09 188 LYS A CA 1
ATOM 1518 C C . LYS A 1 188 ? 14.841 12.342 14.196 1.00 56.09 188 LYS A C 1
ATOM 1520 O O . LYS A 1 188 ? 15.247 11.768 15.194 1.00 56.09 188 LYS A O 1
ATOM 1525 N N . THR A 1 189 ? 13.620 12.148 13.721 1.00 62.69 189 THR A N 1
ATOM 1526 C CA . THR A 1 189 ? 12.634 11.267 14.365 1.00 62.69 189 THR A CA 1
ATOM 1527 C C . THR A 1 189 ? 12.491 9.940 13.623 1.00 62.69 189 THR A C 1
ATOM 1529 O O . THR A 1 189 ? 12.730 9.885 12.426 1.00 62.69 189 THR A O 1
ATOM 1532 N N . THR A 1 190 ? 12.110 8.847 14.287 1.00 68.38 190 THR A N 1
ATOM 1533 C CA . THR A 1 190 ? 11.675 7.607 13.618 1.00 68.38 190 THR A CA 1
ATOM 1534 C C . THR A 1 190 ? 10.495 6.981 14.336 1.00 68.38 190 THR A C 1
ATOM 1536 O O . THR A 1 190 ? 10.504 6.857 15.554 1.00 68.38 190 THR A O 1
ATOM 1539 N N . THR A 1 191 ? 9.516 6.496 13.583 1.00 73.50 191 THR A N 1
ATOM 1540 C CA . THR A 1 191 ? 8.392 5.735 14.138 1.00 73.50 191 THR A CA 1
ATOM 1541 C C . THR A 1 191 ? 8.724 4.243 14.210 1.00 73.50 191 THR A C 1
ATOM 1543 O O . THR A 1 191 ? 9.087 3.635 13.193 1.00 73.50 191 THR A O 1
ATOM 1546 N N . ASP A 1 192 ? 8.560 3.619 15.380 1.00 77.75 192 ASP A N 1
ATOM 1547 C CA . ASP A 1 192 ? 8.601 2.161 15.546 1.00 77.75 192 ASP A CA 1
ATOM 1548 C C . ASP A 1 192 ? 7.289 1.528 15.069 1.00 77.75 192 ASP A C 1
ATOM 1550 O O . ASP A 1 192 ? 6.414 1.101 15.825 1.00 77.75 192 ASP A O 1
ATOM 1554 N N . TRP A 1 193 ? 7.178 1.433 13.750 1.00 81.06 193 TRP A N 1
ATOM 1555 C CA . TRP A 1 193 ? 6.039 0.816 13.089 1.00 81.06 193 TRP A CA 1
ATOM 1556 C C . TRP A 1 193 ? 5.841 -0.649 13.445 1.00 81.06 193 TRP A C 1
ATOM 1558 O O . TRP A 1 193 ? 4.719 -1.140 13.381 1.00 81.06 193 TRP A O 1
ATOM 1568 N N . ARG A 1 194 ? 6.911 -1.380 13.775 1.00 80.81 194 ARG A N 1
ATOM 1569 C CA . ARG A 1 194 ? 6.774 -2.798 14.109 1.00 80.81 194 ARG A CA 1
ATOM 1570 C C . ARG A 1 194 ? 5.989 -2.934 15.402 1.00 80.81 194 ARG A C 1
ATOM 1572 O O . ARG A 1 194 ? 5.078 -3.753 15.451 1.00 80.81 194 ARG A O 1
ATOM 1579 N N . ARG A 1 195 ? 6.338 -2.137 16.413 1.00 79.56 195 ARG A N 1
ATOM 1580 C CA . ARG A 1 195 ? 5.629 -2.118 17.689 1.00 79.56 195 ARG A CA 1
ATOM 1581 C C . ARG A 1 195 ? 4.225 -1.533 17.537 1.00 79.56 195 ARG A C 1
ATOM 1583 O O . ARG A 1 195 ? 3.277 -2.159 17.998 1.00 79.56 195 ARG A O 1
ATOM 1590 N N . MET A 1 196 ? 4.080 -0.428 16.803 1.00 87.44 196 MET A N 1
ATOM 1591 C CA . MET A 1 196 ? 2.777 0.186 16.524 1.00 87.44 196 MET A CA 1
ATOM 1592 C C . MET A 1 196 ? 1.800 -0.796 15.854 1.00 87.44 196 MET A C 1
ATOM 1594 O O . MET A 1 196 ? 0.660 -0.925 16.280 1.00 87.44 196 MET A O 1
ATOM 1598 N N . LEU A 1 197 ? 2.234 -1.552 14.839 1.00 88.31 197 LEU A N 1
ATOM 1599 C CA . LEU A 1 197 ? 1.380 -2.523 14.134 1.00 88.31 197 LEU A CA 1
ATOM 1600 C C . LEU A 1 197 ? 0.984 -3.742 14.989 1.00 88.31 197 LEU A C 1
ATOM 1602 O O . LEU A 1 197 ? 0.186 -4.566 14.538 1.00 88.31 197 LEU A O 1
ATOM 1606 N N . GLU A 1 198 ? 1.538 -3.902 16.190 1.00 88.94 198 GLU A N 1
ATOM 1607 C CA . GLU A 1 198 ? 1.104 -4.915 17.158 1.00 88.94 198 GLU A CA 1
ATOM 1608 C C . GLU A 1 198 ? 0.162 -4.359 18.238 1.00 88.94 198 GLU A C 1
ATOM 1610 O O . GLU A 1 198 ? -0.449 -5.159 18.956 1.00 88.94 198 GLU A O 1
ATOM 1615 N N . ASP A 1 199 ? 0.001 -3.031 18.310 1.00 91.25 199 ASP A N 1
ATOM 1616 C CA . ASP A 1 199 ? -0.873 -2.338 19.259 1.00 91.25 199 ASP A CA 1
ATOM 1617 C C . ASP A 1 199 ? -2.359 -2.688 19.009 1.00 91.25 199 ASP A C 1
ATOM 1619 O O . ASP A 1 199 ? -2.844 -2.565 17.875 1.00 91.25 199 ASP A O 1
ATOM 1623 N N . PRO A 1 200 ? -3.116 -3.107 20.042 1.00 92.00 200 PRO A N 1
ATOM 1624 C CA . PRO A 1 200 ? -4.543 -3.408 19.917 1.00 92.00 200 PRO A CA 1
ATOM 1625 C C . PRO A 1 200 ? -5.394 -2.248 19.378 1.00 92.00 200 PRO A C 1
ATOM 1627 O O . PRO A 1 200 ? -6.344 -2.496 18.633 1.00 92.00 200 PRO A O 1
ATOM 1630 N N . ARG A 1 201 ? -5.049 -0.991 19.698 1.00 94.12 201 ARG A N 1
ATOM 1631 C CA . ARG A 1 201 ? -5.751 0.206 19.200 1.00 94.12 201 ARG A CA 1
ATOM 1632 C C . ARG A 1 201 ? -5.632 0.305 17.682 1.00 94.12 201 ARG A C 1
ATOM 1634 O O . ARG A 1 201 ? -6.628 0.501 16.991 1.00 94.12 201 ARG A O 1
ATOM 1641 N N . VAL A 1 202 ? -4.435 0.046 17.150 1.00 93.88 202 VAL A N 1
ATOM 1642 C CA . VAL A 1 202 ? -4.184 0.016 15.701 1.00 93.88 202 VAL A CA 1
ATOM 1643 C C . VAL A 1 202 ? -4.987 -1.091 15.028 1.00 93.88 202 VAL A C 1
ATOM 1645 O O . VAL A 1 202 ? -5.498 -0.889 13.927 1.00 93.88 202 VAL A O 1
ATOM 1648 N N . HIS A 1 203 ? -5.143 -2.252 15.671 1.00 93.62 203 HIS A N 1
ATOM 1649 C CA . HIS A 1 203 ? -5.954 -3.345 15.119 1.00 93.62 203 HIS A CA 1
ATOM 1650 C C . HIS A 1 203 ? -7.430 -2.959 15.030 1.00 93.62 203 HIS A C 1
ATOM 1652 O O . HIS A 1 203 ? -8.042 -3.220 13.997 1.00 93.62 203 HIS A O 1
ATOM 1658 N N . SER A 1 204 ? -7.971 -2.292 16.055 1.00 93.88 204 SER A N 1
ATOM 1659 C CA . SER A 1 204 ? -9.351 -1.786 16.040 1.00 93.88 204 SER A CA 1
ATOM 1660 C C . SER A 1 204 ? -9.566 -0.770 14.920 1.00 93.88 204 SER A C 1
ATOM 1662 O O . SER A 1 204 ? -10.430 -0.976 14.070 1.00 93.88 204 SER A O 1
ATOM 1664 N N . ILE A 1 205 ? -8.712 0.258 14.840 1.00 94.94 205 ILE A N 1
ATOM 1665 C CA . ILE A 1 205 ? -8.794 1.284 13.789 1.00 94.94 205 ILE A CA 1
ATOM 1666 C C . ILE A 1 205 ? -8.690 0.645 12.400 1.00 94.94 205 ILE A C 1
ATOM 1668 O O . ILE A 1 205 ? -9.458 0.972 11.496 1.00 94.94 205 ILE A O 1
ATOM 1672 N 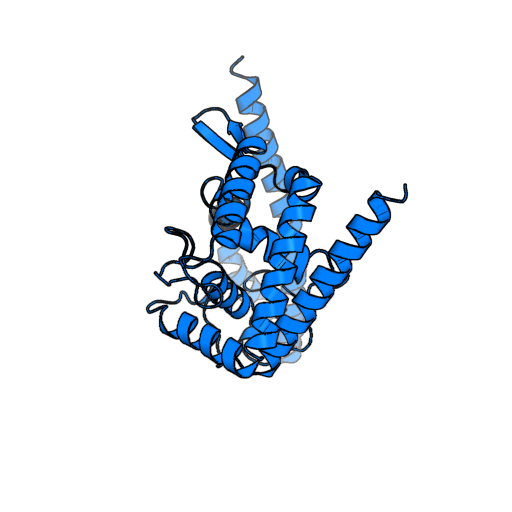N . THR A 1 206 ? -7.763 -0.305 12.226 1.00 94.88 206 THR A N 1
ATOM 1673 C CA . THR A 1 206 ? -7.593 -1.017 10.953 1.00 94.88 206 THR A CA 1
ATOM 1674 C C . THR A 1 206 ? -8.842 -1.811 10.589 1.00 94.88 206 THR A C 1
ATOM 1676 O O . THR A 1 206 ? -9.242 -1.797 9.427 1.00 94.88 206 THR A O 1
ATOM 1679 N N . ARG A 1 207 ? -9.460 -2.509 11.551 1.00 95.31 207 ARG A N 1
ATOM 1680 C CA . ARG A 1 207 ? -10.679 -3.291 11.318 1.00 95.31 207 ARG A CA 1
ATOM 1681 C C . ARG A 1 207 ? -11.796 -2.389 10.812 1.00 95.31 207 ARG A C 1
ATOM 1683 O O . ARG A 1 207 ? -12.378 -2.685 9.774 1.00 95.31 207 ARG A O 1
ATOM 1690 N N . ASP A 1 208 ? -12.053 -1.291 11.509 1.00 94.88 208 ASP A N 1
ATOM 1691 C CA . ASP A 1 208 ? -13.154 -0.388 11.175 1.00 94.88 208 ASP A CA 1
ATOM 1692 C C . ASP A 1 208 ? -12.913 0.299 9.830 1.00 94.88 208 ASP A C 1
ATOM 1694 O O . ASP A 1 208 ? -13.793 0.327 8.973 1.00 94.88 208 ASP A O 1
ATOM 1698 N N . PHE A 1 209 ? -11.675 0.733 9.576 1.00 95.06 209 PHE A N 1
ATOM 1699 C CA . PHE A 1 209 ? -11.282 1.247 8.268 1.00 95.06 209 PHE A CA 1
ATOM 1700 C C . PHE A 1 209 ? -11.496 0.223 7.141 1.00 95.06 209 PHE A C 1
ATOM 1702 O O . PHE A 1 209 ? -12.041 0.563 6.089 1.00 95.06 209 PHE A O 1
ATOM 1709 N N . PHE A 1 210 ? -11.069 -1.029 7.328 1.00 95.25 210 PHE A N 1
ATOM 1710 C CA . PHE A 1 210 ? -11.227 -2.067 6.309 1.00 95.25 210 PHE A CA 1
ATOM 1711 C C . PHE A 1 210 ? -12.691 -2.439 6.085 1.00 95.25 210 PHE A C 1
ATOM 1713 O O . PHE A 1 210 ? -13.058 -2.712 4.943 1.00 95.25 210 PHE A O 1
ATOM 1720 N N . SER A 1 211 ? -13.509 -2.437 7.139 1.00 95.12 211 SER A N 1
ATOM 1721 C CA . SER A 1 211 ? -14.950 -2.664 7.039 1.00 95.12 211 SER A CA 1
ATOM 1722 C C . SER A 1 211 ? -15.584 -1.639 6.099 1.00 95.12 211 SER A C 1
ATOM 1724 O O . SER A 1 211 ? -16.132 -2.020 5.063 1.00 95.12 211 SER A O 1
ATOM 1726 N N . ASP A 1 212 ? -15.390 -0.347 6.378 1.00 94.56 212 ASP A N 1
ATOM 1727 C CA . ASP A 1 212 ? -15.951 0.743 5.571 1.00 94.56 212 ASP A CA 1
ATOM 1728 C C . ASP A 1 212 ? -15.390 0.749 4.144 1.00 94.56 212 ASP A C 1
ATOM 1730 O O . ASP A 1 212 ? -16.106 0.983 3.168 1.00 94.56 212 ASP A O 1
ATOM 1734 N N . LEU A 1 213 ? -14.089 0.474 3.995 1.00 95.06 213 LEU A N 1
ATOM 1735 C CA . LEU A 1 213 ? -13.444 0.375 2.690 1.00 95.06 213 LEU A CA 1
ATOM 1736 C C . LEU A 1 213 ? -14.064 -0.737 1.847 1.00 95.06 213 LEU A C 1
ATOM 1738 O O . LEU A 1 213 ? -14.391 -0.514 0.680 1.00 95.06 213 LEU A O 1
ATOM 1742 N N . LEU A 1 214 ? -14.210 -1.935 2.411 1.00 95.69 214 LEU A N 1
ATOM 1743 C CA . LEU A 1 214 ? -14.770 -3.077 1.697 1.00 95.69 214 LEU A CA 1
ATOM 1744 C C . LEU A 1 214 ? -16.252 -2.872 1.396 1.00 95.69 214 LEU A C 1
ATOM 1746 O O . LEU A 1 214 ? -16.685 -3.224 0.298 1.00 95.69 214 LEU A O 1
ATOM 1750 N N . GLU A 1 215 ? -17.013 -2.278 2.313 1.00 94.94 215 GLU A N 1
ATOM 1751 C CA . GLU A 1 215 ? -18.405 -1.896 2.078 1.00 94.94 215 GLU A CA 1
ATOM 1752 C C . GLU A 1 215 ? -18.519 -0.923 0.898 1.00 94.94 215 GLU A C 1
ATOM 1754 O O . GLU A 1 215 ? -19.222 -1.219 -0.072 1.00 94.94 215 GLU A O 1
ATOM 1759 N N . ASN A 1 216 ? -17.734 0.158 0.898 1.00 93.56 216 ASN A N 1
ATOM 1760 C CA . ASN A 1 216 ? -17.708 1.124 -0.201 1.00 93.56 216 ASN A CA 1
ATOM 1761 C C . ASN A 1 216 ? -17.281 0.486 -1.528 1.00 93.56 216 ASN A C 1
ATOM 1763 O O . ASN A 1 216 ? -17.908 0.712 -2.564 1.00 93.56 216 ASN A O 1
ATOM 1767 N N . MET A 1 217 ? -16.240 -0.352 -1.530 1.00 95.31 217 MET A N 1
ATOM 1768 C CA . MET A 1 217 ? -15.799 -1.043 -2.746 1.00 95.31 217 MET A CA 1
ATOM 1769 C C . MET A 1 217 ? -16.866 -2.004 -3.288 1.00 95.31 217 MET A C 1
ATOM 1771 O O . MET A 1 217 ? -17.022 -2.118 -4.507 1.00 95.31 217 MET A O 1
ATOM 1775 N N . ARG A 1 218 ? -17.605 -2.693 -2.408 1.00 95.44 218 ARG A N 1
ATOM 1776 C CA . ARG A 1 218 ? -18.715 -3.578 -2.790 1.00 95.44 218 ARG A CA 1
ATOM 1777 C C . ARG A 1 218 ? -19.893 -2.778 -3.347 1.00 95.44 218 ARG A C 1
ATOM 1779 O O . ARG A 1 218 ? -20.407 -3.157 -4.395 1.00 95.44 218 ARG A O 1
ATOM 1786 N N . ALA A 1 219 ? -20.259 -1.666 -2.710 1.00 94.88 219 ALA A N 1
ATOM 1787 C CA . ALA A 1 219 ? -21.337 -0.784 -3.159 1.00 94.88 219 ALA A CA 1
ATOM 1788 C C . ALA A 1 219 ? -21.041 -0.144 -4.527 1.00 94.88 219 ALA A C 1
ATOM 1790 O O . ALA A 1 219 ? -21.907 -0.090 -5.397 1.00 94.88 219 ALA A O 1
ATOM 1791 N N . LEU A 1 220 ? -19.799 0.299 -4.751 1.00 94.62 220 LEU A N 1
ATOM 1792 C CA . LEU A 1 220 ? -19.358 0.861 -6.033 1.00 94.62 220 LEU A CA 1
ATOM 1793 C C . LEU A 1 220 ? -19.274 -0.198 -7.144 1.00 94.62 220 LEU A C 1
ATOM 1795 O O . LEU A 1 220 ? -19.531 0.097 -8.314 1.00 94.62 220 LEU A O 1
ATOM 1799 N N . GLY A 1 221 ? -18.867 -1.416 -6.792 1.00 95.94 221 GLY A N 1
ATOM 1800 C CA . GLY A 1 221 ? -18.581 -2.490 -7.734 1.00 95.94 221 GLY A CA 1
ATOM 1801 C C . GLY A 1 221 ? -17.236 -2.326 -8.468 1.00 95.94 221 GLY A C 1
ATOM 1802 O O . GLY A 1 221 ? -16.710 -1.217 -8.635 1.00 95.94 221 GLY A O 1
ATOM 1803 N N . PRO A 1 222 ? -16.650 -3.433 -8.963 1.00 96.75 222 PRO A N 1
ATOM 1804 C CA . PRO A 1 222 ? -15.280 -3.444 -9.481 1.00 96.75 222 PRO A CA 1
ATOM 1805 C C . PRO A 1 222 ? -15.090 -2.570 -10.731 1.00 96.75 222 PRO A C 1
ATOM 1807 O O . PRO A 1 222 ? -14.011 -2.020 -10.937 1.00 96.75 222 PRO A O 1
ATOM 1810 N N . GLN A 1 223 ? -16.126 -2.379 -11.554 1.00 97.50 223 GLN A N 1
ATOM 1811 C CA . GLN A 1 223 ? -16.071 -1.493 -12.721 1.00 97.50 223 GLN A CA 1
ATOM 1812 C C . GLN A 1 223 ? -15.916 -0.024 -12.317 1.00 97.50 223 GLN A C 1
ATOM 1814 O O . GLN A 1 223 ? -15.163 0.720 -12.950 1.00 97.50 223 GLN A O 1
ATOM 1819 N N . ARG A 1 224 ? -16.616 0.414 -11.265 1.00 96.56 224 ARG A N 1
ATOM 1820 C CA . ARG A 1 224 ? -16.528 1.801 -10.808 1.00 96.56 224 ARG A CA 1
ATOM 1821 C C . ARG A 1 224 ? -15.201 2.060 -10.110 1.00 96.56 224 ARG A C 1
ATOM 1823 O O . ARG A 1 224 ? -14.589 3.090 -10.379 1.00 96.56 224 ARG A O 1
ATOM 1830 N N . VAL A 1 225 ? -14.722 1.107 -9.310 1.00 97.00 225 VAL A N 1
ATOM 1831 C CA . VAL A 1 225 ? -13.381 1.160 -8.706 1.00 97.00 225 VAL A CA 1
ATOM 1832 C C . VAL A 1 225 ? -12.301 1.236 -9.792 1.00 97.00 225 VAL A C 1
ATOM 1834 O O . VAL A 1 225 ? -11.428 2.096 -9.715 1.00 97.00 225 VAL A O 1
ATOM 1837 N N . LEU A 1 226 ? -12.402 0.430 -10.859 1.00 97.19 226 LEU A N 1
ATOM 1838 C CA . LEU A 1 226 ? -11.489 0.515 -12.005 1.00 97.19 226 LEU A CA 1
ATOM 1839 C C . LEU A 1 226 ? -11.467 1.919 -12.618 1.00 97.19 226 LEU A C 1
ATOM 1841 O O . LEU A 1 226 ? -10.398 2.469 -12.882 1.00 97.19 226 LEU A O 1
ATOM 1845 N N . LYS A 1 227 ? -12.646 2.516 -12.831 1.00 96.75 227 LYS A N 1
ATOM 1846 C CA . LYS A 1 227 ? -12.757 3.876 -13.369 1.00 96.75 227 LYS A CA 1
ATOM 1847 C C . LYS A 1 227 ? -12.097 4.903 -12.447 1.00 96.75 227 LYS A C 1
ATOM 1849 O O . LYS A 1 227 ? -11.398 5.781 -12.939 1.00 96.75 227 LYS A O 1
ATOM 1854 N N . ILE A 1 228 ? -12.292 4.788 -11.133 1.00 95.75 228 ILE A N 1
ATOM 1855 C CA . ILE A 1 228 ? -11.673 5.680 -10.143 1.00 95.75 228 ILE A CA 1
ATOM 1856 C C . ILE A 1 228 ? -10.146 5.585 -10.214 1.00 95.75 228 ILE A C 1
ATOM 1858 O O . ILE A 1 228 ? -9.484 6.610 -10.352 1.00 95.75 228 ILE A O 1
ATOM 1862 N N . VAL A 1 229 ? -9.588 4.373 -10.185 1.00 95.06 229 VAL A N 1
ATOM 1863 C CA . VAL A 1 229 ? -8.134 4.160 -10.243 1.00 95.06 229 VAL A CA 1
ATOM 1864 C C . VAL A 1 229 ? -7.544 4.688 -11.554 1.00 95.06 229 VAL A C 1
ATOM 1866 O O . VAL A 1 229 ? -6.540 5.394 -11.525 1.00 95.06 229 VAL A O 1
ATOM 1869 N N . ASN A 1 230 ? -8.178 4.409 -12.697 1.00 94.56 230 ASN A N 1
ATOM 1870 C CA . ASN A 1 230 ? -7.733 4.944 -13.987 1.00 94.56 230 ASN A CA 1
ATOM 1871 C C . ASN A 1 230 ? -7.789 6.478 -14.019 1.00 94.56 230 ASN A C 1
ATOM 1873 O O . ASN A 1 230 ? -6.876 7.117 -14.533 1.00 94.56 230 ASN A O 1
ATOM 1877 N N . ASN A 1 231 ? -8.823 7.089 -13.435 1.00 92.62 231 ASN A N 1
ATOM 1878 C CA . ASN A 1 231 ? -8.906 8.546 -13.330 1.00 92.62 231 ASN A CA 1
ATOM 1879 C C . ASN A 1 231 ? -7.783 9.123 -12.454 1.00 92.62 231 ASN A C 1
ATOM 1881 O O . ASN A 1 231 ? -7.224 10.164 -12.797 1.00 92.62 231 ASN A O 1
ATOM 1885 N N . MET A 1 232 ? -7.430 8.451 -11.352 1.00 91.75 232 MET A N 1
ATOM 1886 C CA . MET A 1 232 ? -6.280 8.842 -10.528 1.00 91.75 232 MET A CA 1
ATOM 1887 C C . MET A 1 232 ? -4.976 8.752 -11.320 1.00 91.75 232 MET A C 1
ATOM 1889 O O . MET A 1 232 ? -4.208 9.707 -11.316 1.00 91.75 232 MET A O 1
ATOM 1893 N N . GLN A 1 233 ? -4.761 7.658 -12.057 1.00 90.69 233 GLN A N 1
ATOM 1894 C CA . GLN A 1 233 ? -3.590 7.511 -12.921 1.00 90.69 233 GLN A CA 1
ATOM 1895 C C . GLN A 1 233 ? -3.514 8.622 -13.974 1.00 90.69 233 GLN A C 1
ATOM 1897 O O . GLN A 1 233 ? -2.457 9.205 -14.167 1.00 90.69 233 GLN A O 1
ATOM 1902 N N . ASN A 1 234 ? -4.630 8.955 -14.619 1.00 89.81 234 ASN A N 1
ATOM 1903 C CA . ASN A 1 234 ? -4.674 10.015 -15.629 1.00 89.81 234 ASN A CA 1
ATOM 1904 C C . ASN A 1 234 ? -4.458 11.427 -15.053 1.00 89.81 234 ASN A C 1
ATOM 1906 O O . ASN A 1 234 ? -4.157 12.351 -15.806 1.00 89.81 234 ASN A O 1
ATOM 1910 N N . SER A 1 235 ? -4.638 11.610 -13.742 1.00 88.56 235 SER A N 1
ATOM 1911 C CA . SER A 1 235 ? -4.379 12.886 -13.061 1.00 88.56 235 SER A CA 1
ATOM 1912 C C . SER A 1 235 ? -2.889 13.095 -12.761 1.00 88.56 235 SER A C 1
ATOM 1914 O O . SER A 1 235 ? -2.454 14.231 -12.571 1.00 88.56 235 SER A O 1
ATOM 1916 N N . ASP A 1 236 ? -2.107 12.014 -12.741 1.00 87.69 236 ASP A N 1
ATOM 1917 C CA . ASP A 1 236 ? -0.654 12.027 -12.584 1.00 87.69 236 ASP A CA 1
ATOM 1918 C C . ASP A 1 236 ? -0.003 12.368 -13.934 1.00 87.69 236 ASP A C 1
ATOM 1920 O O . ASP A 1 236 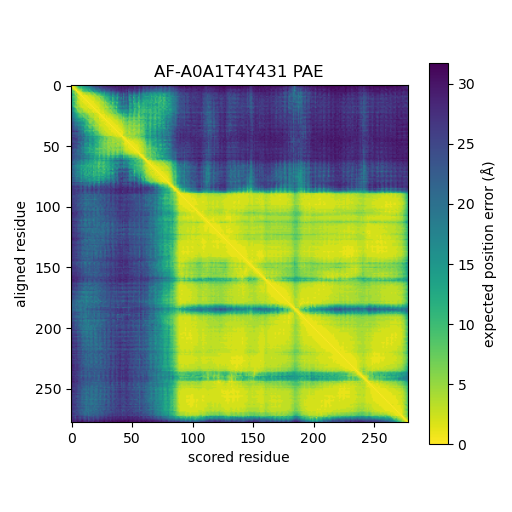? 0.115 11.522 -14.820 1.00 87.69 236 ASP A O 1
ATOM 1924 N N . LYS A 1 237 ? 0.342 13.650 -14.124 1.00 81.69 237 LYS A N 1
ATOM 1925 C CA . LYS A 1 237 ? 0.819 14.189 -15.412 1.00 81.69 237 LYS A CA 1
ATOM 1926 C C . LYS A 1 237 ? 2.262 13.814 -15.746 1.00 81.69 237 LYS A C 1
ATOM 1928 O O . LYS A 1 237 ? 2.621 13.848 -16.919 1.00 81.69 237 LYS A O 1
ATOM 1933 N N . ASP A 1 238 ? 3.064 13.479 -14.739 1.00 79.81 238 ASP A N 1
ATOM 1934 C CA . ASP A 1 238 ? 4.475 13.124 -14.903 1.00 79.81 238 ASP A CA 1
ATOM 1935 C C . ASP A 1 238 ? 4.820 11.869 -14.078 1.00 79.81 238 ASP A C 1
ATOM 1937 O O . ASP A 1 238 ? 5.566 11.928 -13.094 1.00 79.81 238 ASP A O 1
ATOM 1941 N N . PRO A 1 239 ? 4.227 10.708 -14.421 1.00 76.38 239 PRO A N 1
ATOM 1942 C CA . PRO A 1 239 ? 4.464 9.488 -13.678 1.00 76.38 239 PRO A CA 1
ATOM 1943 C C . PRO A 1 239 ? 5.880 8.996 -13.975 1.00 76.38 239 PRO A C 1
ATOM 1945 O O . PRO A 1 239 ? 6.179 8.533 -15.079 1.00 76.38 239 PRO A O 1
ATOM 1948 N N . GLY A 1 240 ? 6.747 9.030 -12.962 1.00 69.06 240 GLY A N 1
ATOM 1949 C CA . GLY A 1 240 ? 8.087 8.460 -13.062 1.00 69.06 240 GLY A CA 1
ATOM 1950 C C . GLY A 1 240 ? 8.048 6.996 -13.516 1.00 69.06 240 GLY A C 1
ATOM 1951 O O . GLY A 1 240 ? 7.130 6.242 -13.179 1.00 69.06 240 GLY A O 1
ATOM 1952 N N . ASP A 1 241 ? 9.072 6.561 -14.248 1.00 66.19 241 ASP A N 1
ATOM 1953 C CA . ASP A 1 241 ? 9.062 5.294 -14.992 1.00 66.19 241 ASP A CA 1
ATOM 1954 C C . ASP A 1 241 ? 8.840 4.052 -14.103 1.00 66.19 241 ASP A C 1
ATOM 1956 O O . ASP A 1 241 ? 8.208 3.079 -14.513 1.00 66.19 241 ASP A O 1
ATOM 1960 N N . ARG A 1 242 ? 9.272 4.104 -12.835 1.00 62.09 242 ARG A N 1
ATOM 1961 C CA . ARG A 1 242 ? 9.023 3.064 -11.812 1.00 62.09 242 ARG A CA 1
ATOM 1962 C C . ARG A 1 242 ? 7.556 2.954 -11.399 1.00 62.09 242 ARG A C 1
ATOM 1964 O O . ARG A 1 242 ? 7.068 1.875 -11.091 1.00 62.09 242 ARG A O 1
ATOM 1971 N N . THR A 1 243 ? 6.835 4.065 -11.444 1.00 68.44 243 THR A N 1
ATOM 1972 C CA . THR A 1 243 ? 5.439 4.169 -11.002 1.00 68.44 243 THR A CA 1
ATOM 1973 C C . THR A 1 243 ? 4.429 3.965 -12.126 1.00 68.44 243 THR A C 1
ATOM 1975 O O . THR A 1 243 ? 3.225 3.901 -11.882 1.00 68.44 243 THR A O 1
ATOM 1978 N N . ARG A 1 244 ? 4.911 3.825 -13.364 1.00 80.69 244 ARG A N 1
ATOM 1979 C CA . ARG A 1 244 ? 4.069 3.711 -14.546 1.00 80.69 244 ARG A CA 1
ATOM 1980 C C . ARG A 1 244 ? 3.629 2.270 -14.796 1.00 80.69 244 ARG A C 1
ATOM 1982 O O . ARG A 1 244 ? 4.446 1.349 -14.906 1.00 80.69 244 ARG A O 1
ATOM 1989 N N . MET A 1 245 ? 2.325 2.074 -14.959 1.00 89.19 245 MET A N 1
ATOM 1990 C CA . MET A 1 245 ? 1.775 0.845 -15.530 1.00 89.19 245 MET A CA 1
ATOM 1991 C C . MET A 1 245 ? 2.076 0.798 -17.041 1.00 89.19 245 MET A C 1
ATOM 1993 O O . MET A 1 245 ? 1.900 1.804 -17.727 1.00 89.19 245 MET A O 1
ATOM 1997 N N . LYS A 1 246 ? 2.549 -0.341 -17.573 1.00 88.56 246 LYS A N 1
ATOM 1998 C CA . LYS A 1 246 ? 2.923 -0.481 -19.004 1.00 88.56 246 LYS A CA 1
ATOM 1999 C C . LYS A 1 246 ? 1.753 -0.915 -19.899 1.00 88.56 246 LYS A C 1
ATOM 2001 O O . LYS A 1 246 ? 1.883 -0.922 -21.117 1.00 88.56 246 LYS A O 1
ATOM 2006 N N . ARG A 1 247 ? 0.620 -1.248 -19.285 1.00 90.94 247 ARG A N 1
ATOM 2007 C CA . ARG A 1 247 ? -0.683 -1.533 -19.900 1.00 90.94 247 ARG A CA 1
ATOM 2008 C C . ARG A 1 247 ? -1.782 -0.777 -19.137 1.00 90.94 247 ARG A C 1
ATOM 2010 O O . ARG A 1 247 ? -1.512 -0.312 -18.030 1.00 90.94 247 ARG A O 1
ATOM 2017 N N . PRO A 1 248 ? -3.011 -0.669 -19.659 1.00 90.69 248 PRO A N 1
ATOM 2018 C CA . PRO A 1 248 ? -4.141 -0.188 -18.868 1.00 90.69 248 PRO A CA 1
ATOM 2019 C C . PRO A 1 248 ? -4.423 -1.103 -17.668 1.00 90.69 248 PRO A C 1
ATOM 2021 O O . PRO A 1 248 ? -4.201 -2.317 -17.743 1.00 90.69 248 PRO A O 1
ATOM 2024 N N . PHE A 1 249 ? -4.941 -0.539 -16.574 1.00 94.69 249 PHE A N 1
ATOM 2025 C CA . PHE A 1 249 ? -5.550 -1.363 -15.532 1.00 94.69 249 PHE A CA 1
ATOM 2026 C C . PHE A 1 249 ? -6.800 -2.045 -16.085 1.00 94.69 249 PHE A C 1
ATOM 2028 O O . PHE A 1 249 ? -7.592 -1.439 -16.813 1.00 94.69 249 PHE A O 1
ATOM 2035 N N . GLU A 1 250 ? -6.994 -3.303 -15.710 1.00 95.31 250 GLU A N 1
ATOM 2036 C CA . GLU A 1 250 ? -8.111 -4.124 -16.155 1.00 95.31 250 GLU A CA 1
ATOM 2037 C C . GLU A 1 250 ? -9.008 -4.525 -14.983 1.00 95.31 250 GLU A C 1
ATOM 2039 O O . GLU A 1 250 ? -8.628 -4.498 -13.811 1.00 95.31 250 GLU A O 1
ATOM 2044 N N . LEU A 1 251 ? -10.225 -4.971 -15.299 1.00 97.25 251 LEU A N 1
ATOM 2045 C CA . LEU A 1 251 ? -11.190 -5.409 -14.290 1.00 97.25 251 LEU A CA 1
ATOM 2046 C C . LEU A 1 251 ? -10.657 -6.575 -13.439 1.00 97.25 251 LEU A C 1
ATOM 2048 O O . LEU A 1 251 ? -10.991 -6.688 -12.259 1.00 97.25 251 LEU A O 1
ATOM 2052 N N . ALA A 1 252 ? -9.829 -7.439 -14.031 1.00 97.12 252 ALA A N 1
ATOM 2053 C CA . ALA A 1 252 ? -9.197 -8.553 -13.335 1.00 97.12 252 ALA A CA 1
ATOM 2054 C C . ALA A 1 252 ? -8.228 -8.078 -12.238 1.00 97.12 252 ALA A C 1
ATOM 2056 O O . ALA A 1 252 ? -8.188 -8.683 -11.165 1.00 97.12 252 ALA A O 1
ATOM 2057 N N . ASP A 1 253 ? -7.515 -6.969 -12.464 1.00 97.31 253 ASP A N 1
ATOM 2058 C CA . ASP A 1 253 ? -6.610 -6.385 -11.473 1.00 97.31 253 ASP A CA 1
ATOM 2059 C C . ASP A 1 253 ? -7.379 -5.904 -10.236 1.00 97.31 253 ASP A C 1
ATOM 2061 O O . ASP A 1 253 ? -7.014 -6.216 -9.101 1.00 97.31 253 ASP A O 1
ATOM 2065 N N . ILE A 1 254 ? -8.496 -5.203 -10.457 1.00 97.69 254 ILE A N 1
ATOM 2066 C CA 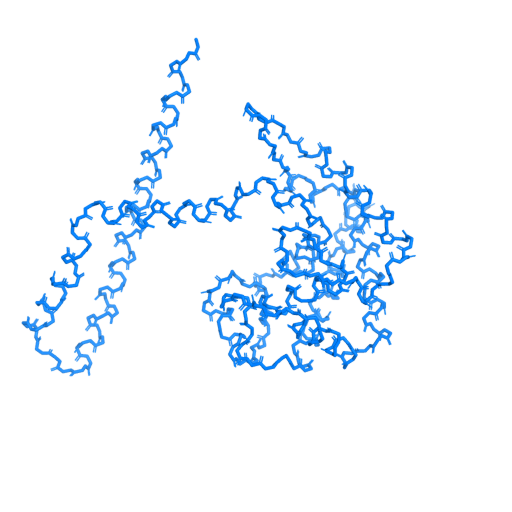. ILE A 1 254 ? -9.353 -4.697 -9.378 1.00 97.69 254 ILE A CA 1
ATOM 2067 C C . ILE A 1 254 ? -9.997 -5.836 -8.597 1.00 97.69 254 ILE A C 1
ATOM 2069 O O . ILE A 1 254 ? -9.997 -5.815 -7.368 1.00 97.69 254 ILE A O 1
ATOM 2073 N N . LYS A 1 255 ? -10.502 -6.864 -9.286 1.00 97.69 255 LYS A N 1
ATOM 2074 C CA . LYS A 1 255 ? -11.057 -8.050 -8.620 1.00 97.69 255 LYS A CA 1
ATOM 2075 C C . LYS A 1 255 ? -10.014 -8.735 -7.739 1.00 97.69 255 LYS A C 1
ATOM 2077 O O . LYS A 1 255 ? -10.332 -9.130 -6.622 1.00 97.69 255 LYS A O 1
ATOM 2082 N N . GLN A 1 256 ? -8.771 -8.851 -8.207 1.00 96.88 256 GLN A N 1
ATOM 2083 C CA . GLN A 1 256 ? -7.694 -9.432 -7.410 1.00 96.88 256 GLN A CA 1
ATOM 2084 C C . GLN A 1 256 ? -7.353 -8.579 -6.183 1.00 96.88 256 GLN A C 1
ATOM 2086 O O . GLN A 1 256 ? -7.163 -9.135 -5.103 1.00 96.88 256 GLN A O 1
ATOM 2091 N N . LEU A 1 257 ? -7.305 -7.252 -6.332 1.00 97.25 257 LEU A N 1
ATOM 2092 C CA . LEU A 1 257 ? -7.109 -6.331 -5.214 1.00 97.25 257 LEU A CA 1
ATOM 2093 C C . LEU A 1 257 ? -8.226 -6.476 -4.170 1.00 97.25 257 LEU A C 1
ATOM 2095 O O . LEU A 1 257 ? -7.932 -6.643 -2.992 1.00 97.25 257 LEU A O 1
ATOM 2099 N N . MET A 1 258 ? -9.491 -6.492 -4.599 1.00 97.38 258 MET A N 1
ATOM 2100 C CA . MET A 1 258 ? -10.646 -6.680 -3.710 1.00 97.38 258 MET A CA 1
ATOM 2101 C C . MET A 1 258 ? -10.580 -8.007 -2.952 1.00 97.38 258 MET A C 1
ATOM 2103 O O . MET A 1 258 ? -10.742 -8.023 -1.737 1.00 97.38 258 MET A O 1
ATOM 2107 N N . VAL A 1 259 ? -10.288 -9.112 -3.647 1.00 96.62 259 VAL A N 1
ATOM 2108 C CA . VAL A 1 259 ? -10.116 -10.431 -3.015 1.00 96.62 259 VAL A CA 1
ATOM 2109 C C . VAL A 1 259 ? -8.970 -10.413 -2.005 1.00 96.62 259 VAL A C 1
ATOM 2111 O O . VAL A 1 259 ? -9.061 -11.050 -0.956 1.00 96.62 259 VAL A O 1
ATOM 2114 N N . ALA A 1 260 ? -7.885 -9.695 -2.305 1.00 96.69 260 ALA A N 1
ATOM 2115 C CA . ALA A 1 260 ? -6.760 -9.608 -1.393 1.00 96.69 260 ALA A CA 1
ATOM 2116 C C . ALA A 1 260 ? -7.104 -8.827 -0.118 1.00 96.69 260 ALA A C 1
ATOM 2118 O O . ALA A 1 260 ? -6.817 -9.310 0.975 1.00 96.69 260 ALA A O 1
ATOM 2119 N N . LEU A 1 261 ? -7.772 -7.680 -0.259 1.00 96.88 261 LEU A N 1
ATOM 2120 C CA . LEU A 1 261 ? -8.222 -6.855 0.863 1.00 96.88 261 LEU A CA 1
ATOM 2121 C C . LEU A 1 261 ? -9.255 -7.576 1.733 1.00 96.88 261 LEU A C 1
ATOM 2123 O O . LEU A 1 261 ? -9.132 -7.554 2.953 1.00 96.88 261 LEU A O 1
ATOM 2127 N N . ASP A 1 262 ? -10.214 -8.273 1.120 1.00 96.81 262 ASP A N 1
ATOM 2128 C CA . ASP A 1 262 ? -11.221 -9.068 1.830 1.00 96.81 262 ASP A CA 1
ATOM 2129 C C . ASP A 1 262 ? -10.570 -10.178 2.665 1.00 96.81 262 ASP A C 1
ATOM 2131 O O . ASP A 1 262 ? -10.831 -10.329 3.858 1.00 96.81 262 ASP A O 1
ATOM 2135 N N . ARG A 1 263 ? -9.609 -10.897 2.074 1.00 96.44 263 ARG A N 1
ATOM 2136 C CA . ARG A 1 263 ? -8.809 -11.885 2.801 1.00 96.44 263 ARG A CA 1
ATOM 2137 C C . ARG A 1 263 ? -7.988 -11.253 3.927 1.00 96.44 263 ARG A C 1
ATOM 2139 O O . ARG A 1 263 ? -7.795 -11.889 4.966 1.00 96.44 263 ARG A O 1
ATOM 2146 N N . GLY A 1 264 ? -7.477 -10.041 3.720 1.00 95.62 264 GLY A N 1
ATOM 2147 C CA . GLY A 1 264 ? -6.758 -9.299 4.747 1.00 95.62 264 GLY A CA 1
ATOM 2148 C C . GLY A 1 264 ? -7.630 -8.944 5.937 1.00 95.62 264 GLY A C 1
ATOM 2149 O O . GLY A 1 264 ? -7.257 -9.250 7.070 1.00 95.62 264 GLY A O 1
ATOM 2150 N N . PHE A 1 265 ? -8.832 -8.439 5.673 1.00 96.25 265 PHE A N 1
ATOM 2151 C CA . PHE A 1 265 ? -9.842 -8.173 6.689 1.00 96.25 265 PHE A CA 1
ATOM 2152 C C . PHE A 1 265 ? -10.200 -9.432 7.488 1.00 96.25 265 PHE A C 1
ATOM 2154 O O . PHE A 1 265 ? -10.033 -9.454 8.705 1.00 96.25 265 PHE A O 1
ATOM 2161 N N . GLN A 1 266 ? -10.537 -10.536 6.812 1.00 96.56 266 GLN A N 1
ATOM 2162 C CA . GLN A 1 266 ? -10.836 -11.810 7.480 1.00 96.56 266 GLN A CA 1
ATOM 2163 C C . GLN A 1 266 ? -9.661 -12.326 8.329 1.00 96.56 266 GLN A C 1
ATOM 2165 O O . GLN A 1 266 ? -9.851 -12.950 9.375 1.00 96.56 266 GLN A O 1
ATOM 2170 N N . SER A 1 267 ? -8.418 -12.115 7.877 1.00 94.81 267 SER A N 1
ATOM 2171 C CA . SER A 1 267 ? -7.235 -12.491 8.654 1.00 94.81 267 SER A CA 1
ATOM 2172 C C . SER A 1 267 ? -7.047 -11.607 9.885 1.00 94.81 267 SER A C 1
ATOM 2174 O O . SER A 1 267 ? -6.528 -12.106 10.885 1.00 94.81 267 SER A O 1
ATOM 2176 N N . LEU A 1 268 ? -7.393 -10.323 9.807 1.00 93.94 268 LEU A N 1
ATOM 2177 C CA . LEU A 1 268 ? -7.339 -9.398 10.934 1.00 93.94 268 LEU A CA 1
ATOM 2178 C C . LEU A 1 268 ? -8.393 -9.773 11.982 1.00 93.94 268 LEU A C 1
ATOM 2180 O O . LEU A 1 268 ? -8.036 -9.967 13.142 1.00 93.94 268 LEU A O 1
ATOM 2184 N N . GLU A 1 269 ? -9.641 -10.003 11.568 1.00 94.44 269 GLU A N 1
ATOM 2185 C CA . GLU A 1 269 ? -10.730 -10.412 12.466 1.00 94.44 269 GLU A CA 1
ATOM 2186 C C . GLU A 1 269 ? -10.398 -11.699 13.232 1.00 94.44 269 GLU A C 1
ATOM 2188 O O . GLU A 1 269 ? -10.550 -11.762 14.451 1.00 94.44 269 GLU A O 1
ATOM 2193 N N . LYS A 1 270 ? -9.845 -12.710 12.547 1.00 93.25 270 LYS A N 1
ATOM 2194 C CA . LYS A 1 270 ? -9.410 -13.962 13.193 1.00 93.25 270 LYS A CA 1
ATOM 2195 C C . LYS A 1 270 ? -8.328 -13.738 14.248 1.00 93.25 270 LYS A C 1
ATOM 2197 O O . LYS A 1 270 ? -8.367 -14.369 15.302 1.00 93.25 270 LYS A O 1
ATOM 2202 N N . ARG A 1 271 ? -7.360 -12.854 13.977 1.00 87.44 271 ARG A N 1
ATOM 2203 C CA . ARG A 1 271 ? -6.294 -12.521 14.938 1.00 87.44 271 ARG A CA 1
ATOM 2204 C C . ARG A 1 271 ? -6.861 -11.812 16.162 1.00 87.44 271 ARG A C 1
ATOM 2206 O O . ARG A 1 271 ? -6.463 -12.140 17.276 1.00 87.44 271 ARG A O 1
ATOM 2213 N N . MET A 1 272 ? -7.800 -10.892 15.965 1.00 87.62 272 MET A N 1
ATOM 2214 C CA . MET A 1 272 ? -8.460 -10.188 17.065 1.00 87.62 272 MET A CA 1
ATOM 2215 C C . MET A 1 272 ? -9.292 -11.150 17.925 1.00 87.62 272 MET A C 1
ATOM 2217 O O . MET A 1 272 ? -9.137 -11.147 19.141 1.00 87.62 272 MET A O 1
ATOM 2221 N N . ALA A 1 273 ? -10.068 -12.048 17.308 1.00 86.06 273 ALA A N 1
ATOM 2222 C CA . ALA A 1 273 ? -10.847 -13.063 18.023 1.00 86.06 273 ALA A CA 1
ATOM 2223 C C . ALA A 1 273 ? -9.969 -14.051 18.816 1.00 86.06 273 ALA A C 1
ATOM 2225 O O . ALA A 1 273 ? -10.332 -14.473 19.908 1.00 86.06 273 ALA A O 1
ATOM 2226 N N . SER A 1 274 ? -8.785 -14.400 18.300 1.00 81.06 274 SER A N 1
ATOM 2227 C CA . SER A 1 274 ? -7.842 -15.265 19.025 1.00 81.06 274 SER A CA 1
ATOM 2228 C C . SER A 1 274 ? -7.192 -14.601 20.244 1.00 81.06 274 SER A C 1
ATOM 2230 O O . SER A 1 274 ? -6.679 -15.308 21.103 1.00 81.06 274 SER A O 1
ATOM 2232 N N . ARG A 1 275 ? -7.201 -13.261 20.327 1.00 65.81 275 ARG A N 1
ATOM 2233 C CA . ARG A 1 275 ? -6.639 -12.499 21.456 1.00 65.81 275 ARG A CA 1
ATOM 2234 C C . ARG A 1 275 ? -7.652 -12.242 22.572 1.00 65.81 275 ARG A C 1
ATOM 2236 O O . ARG A 1 275 ? -7.236 -11.994 23.690 1.00 65.81 275 ARG A O 1
ATOM 2243 N N . THR A 1 276 ? -8.952 -12.286 22.283 1.00 60.31 276 THR A N 1
ATOM 2244 C CA . THR A 1 276 ? -10.020 -12.139 23.289 1.00 60.31 276 THR A CA 1
ATOM 2245 C C . THR A 1 276 ? -10.434 -13.464 23.934 1.00 60.31 276 THR A C 1
ATOM 2247 O O . THR A 1 276 ? -11.176 -13.452 24.911 1.00 60.31 276 THR A O 1
ATOM 2250 N N . GLY A 1 277 ? -9.977 -14.599 23.393 1.00 49.38 277 GLY A N 1
ATOM 2251 C CA . GLY A 1 277 ? -10.224 -15.947 23.921 1.00 49.38 277 GLY A CA 1
ATOM 2252 C C . GLY A 1 277 ? -9.026 -16.604 24.621 1.00 49.38 277 GLY A C 1
ATOM 2253 O O . GLY A 1 277 ? -9.075 -17.811 24.852 1.00 49.38 277 GLY A O 1
ATOM 2254 N N . ALA A 1 278 ? -7.963 -15.845 24.906 1.00 44.06 278 ALA A N 1
ATOM 2255 C CA . ALA A 1 278 ? -6.777 -16.253 25.666 1.00 44.06 278 ALA A CA 1
ATOM 2256 C C . ALA A 1 278 ? -6.623 -15.344 26.890 1.00 44.06 278 ALA A C 1
ATOM 2258 O O . ALA A 1 278 ? -6.169 -15.857 27.935 1.00 44.06 278 ALA A O 1
#

Sequence (278 aa):
MEHTSSRHVEDVRNLIYELALTACRKQVLVFSKELKQKMVSMGMERSVIEDVIRTAFQGYSSMEVFKRESSERMLSILDAYLRPSNRGFDPMGRLLIEFGLMRPFKKPVLYPDDSRQDEAARKVFTKGVIPRPLVRYFLVSVRGSIPGLDGFTAKPVMFSEHNEAMQERREDLGSLVEEYTVEFNFGKTTTDWRRMLEDPRVHSITRDFFSDLLENMRALGPQRVLKIVNNMQNSDKDPGDRTRMKRPFELADIKQLMVALDRGFQSLEKRMASRTGA

Radius of gyration: 23.14 Å; Cα contacts (8 Å, |Δi|>4): 246; chains: 1; bounding box: 61×38×56 Å

Foldseek 3Di:
DPPVVVVVVVVVVVVLVVVLVVVVVVVVVVVLVVLVVVCVVVVHDPVVSVVVVVVVCVCVPPVVVVCVVSVVVVVVVCCVVVVQPPVLQCLPLVLCCPLQFNVLDPDGQEDDQPPPLLVCCLADPDPSHQHVLLSLLLSCLQCFDGPPPNQFGDANNLDHNPPVLSVVLSVVSSVLQVVQWDADPPRRIHGPVVVSVVDPVSLVSSLVSLVSSLVSCVVCDLVNSLVSSQVSVVRNPDQPPSSHRPDRDDSVSSVSSSVSSVSSSVVSVVVNVVVVVD

Nearest PDB structures (foldseek):
  2yyj-assembly1_A  TM=1.905E-01  e=4.780E+00  Thermus thermophilus HB8
  2yyk-assembly1_A  TM=2.123E-01  e=9.075E+00  Thermus thermophilus HB8

Organism: NCBI:txid1121449

Solvent-accessible surface area (backbone atoms only — not comparable to full-atom values): 15561 Å² total; per-residue (Å²): 134,73,68,65,62,56,52,53,53,52,52,51,53,51,50,52,47,54,51,51,52,53,53,46,55,55,49,53,55,50,51,53,51,54,50,49,54,52,45,55,75,69,70,54,55,68,71,59,53,52,49,52,50,52,59,63,44,52,71,59,65,42,68,61,54,49,50,48,55,50,46,52,50,49,49,49,50,42,47,73,72,58,42,47,74,65,63,68,74,43,58,70,54,48,49,48,45,44,47,22,44,43,72,62,43,98,62,72,28,58,61,59,86,88,30,77,66,26,50,43,27,29,61,41,94,40,93,73,46,53,30,61,43,58,53,52,30,43,42,30,31,53,72,18,46,45,89,95,72,63,87,48,90,50,67,21,69,74,36,62,87,81,39,60,74,64,48,54,53,48,51,56,48,47,54,50,48,54,73,39,40,46,78,43,87,91,82,45,47,42,64,45,56,74,62,46,75,67,36,69,68,50,52,51,54,48,49,56,52,45,51,55,50,50,50,45,50,60,75,57,29,53,71,48,52,43,51,51,32,52,52,46,49,69,64,45,86,78,63,51,80,89,55,49,60,73,46,82,90,49,64,68,58,41,50,51,52,50,54,37,40,53,48,6,48,57,47,49,53,52,54,54,55,59,62,78,75,109

Mean predicted aligned error: 13.53 Å

pLDDT: mean 75.94, std 19.32, range [32.53, 97.69]